Protein AF-A0A938Z251-F1 (afdb_monomer)

Mean predicted aligned error: 13.15 Å

Structure (mmCIF, N/CA/C/O backbone):
data_AF-A0A938Z251-F1
#
_entry.id   AF-A0A938Z251-F1
#
loop_
_atom_site.group_PDB
_atom_site.id
_atom_site.type_symbol
_atom_site.label_atom_id
_atom_site.label_alt_id
_atom_site.label_comp_id
_atom_site.label_asym_id
_atom_site.label_entity_id
_atom_site.label_seq_id
_atom_site.pdbx_PDB_ins_code
_atom_site.Cartn_x
_atom_site.Cartn_y
_atom_site.Cartn_z
_atom_site.occupancy
_atom_site.B_iso_or_equiv
_atom_site.auth_seq_id
_atom_site.auth_comp_id
_atom_site.auth_asym_id
_atom_site.auth_atom_id
_atom_site.pdbx_PDB_model_num
ATOM 1 N N . MET A 1 1 ? -3.543 -21.183 17.361 1.00 57.84 1 MET A N 1
ATOM 2 C CA . MET A 1 1 ? -2.821 -19.920 17.591 1.00 57.84 1 MET A CA 1
ATOM 3 C C . MET A 1 1 ? -3.127 -19.035 16.413 1.00 57.84 1 MET A C 1
ATOM 5 O O . MET A 1 1 ? -2.807 -19.418 15.291 1.00 57.84 1 MET A O 1
ATOM 9 N N . ASP A 1 2 ? -3.807 -17.924 16.654 1.00 72.81 2 ASP A N 1
ATOM 10 C CA . ASP A 1 2 ? -4.206 -17.025 15.581 1.00 72.81 2 ASP A CA 1
ATOM 11 C C . ASP A 1 2 ? -2.988 -16.224 15.116 1.00 72.81 2 ASP A C 1
ATOM 13 O O . ASP A 1 2 ? -2.190 -15.739 15.919 1.00 72.81 2 ASP A O 1
ATOM 17 N N . THR A 1 3 ? -2.779 -16.142 13.802 1.00 72.06 3 THR A N 1
ATOM 18 C CA . THR A 1 3 ? -1.769 -15.239 13.238 1.00 72.06 3 THR A CA 1
ATOM 19 C C . THR A 1 3 ? -2.231 -13.814 13.513 1.00 72.06 3 THR A C 1
ATOM 21 O O . THR A 1 3 ? -3.369 -13.512 13.188 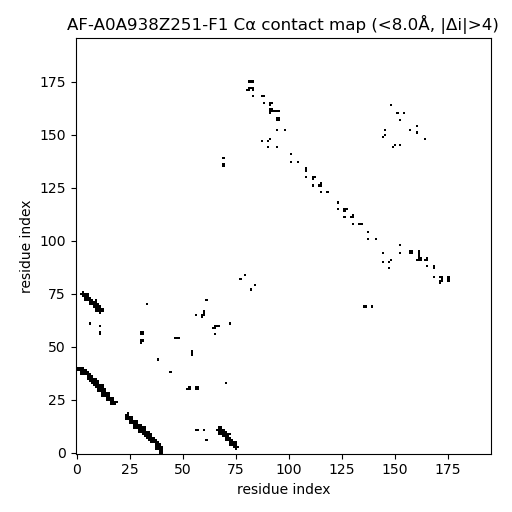1.00 72.06 3 THR A O 1
ATOM 24 N N . ILE A 1 4 ? -1.370 -12.946 14.054 1.00 82.94 4 ILE A N 1
ATOM 25 C CA . ILE A 1 4 ? -1.637 -11.510 14.282 1.00 82.94 4 ILE A CA 1
ATOM 26 C C . ILE A 1 4 ? -0.926 -10.614 13.259 1.00 82.94 4 ILE A C 1
ATOM 28 O O . ILE A 1 4 ? -1.327 -9.477 13.016 1.00 82.94 4 ILE A O 1
ATOM 32 N N . MET A 1 5 ? 0.130 -11.111 12.610 1.00 84.81 5 MET A N 1
ATOM 33 C CA . MET A 1 5 ? 0.811 -10.398 11.531 1.00 84.81 5 MET A CA 1
ATOM 34 C C . MET A 1 5 ? 1.372 -11.383 10.512 1.00 84.81 5 MET A C 1
ATOM 36 O O . MET A 1 5 ? 1.980 -12.380 10.876 1.00 84.81 5 MET A O 1
ATOM 40 N N . ARG A 1 6 ? 1.205 -11.083 9.227 1.00 83.62 6 ARG A N 1
ATOM 41 C CA . ARG A 1 6 ? 1.748 -11.857 8.111 1.00 83.62 6 ARG A CA 1
ATOM 42 C C . ARG A 1 6 ? 2.491 -10.945 7.157 1.00 83.62 6 ARG A C 1
ATOM 44 O O . ARG A 1 6 ? 1.923 -10.008 6.604 1.00 83.62 6 ARG A O 1
ATOM 51 N N . VAL A 1 7 ? 3.754 -11.244 6.918 1.00 89.75 7 VAL A N 1
ATOM 52 C CA . VAL A 1 7 ? 4.620 -10.571 5.954 1.00 89.75 7 VAL A CA 1
ATOM 53 C C . VAL A 1 7 ? 4.900 -11.553 4.826 1.00 89.75 7 VAL A C 1
ATOM 55 O O . VAL A 1 7 ? 5.318 -12.675 5.087 1.00 89.75 7 VAL A O 1
ATOM 58 N N . LYS A 1 8 ? 4.686 -11.146 3.574 1.00 81.44 8 LYS A N 1
ATOM 59 C CA . LYS A 1 8 ? 5.011 -11.954 2.391 1.00 81.44 8 LYS A CA 1
ATOM 60 C C . LYS A 1 8 ? 5.900 -11.183 1.433 1.00 81.44 8 LYS A C 1
ATOM 62 O O . LYS A 1 8 ? 5.510 -10.110 0.968 1.00 81.44 8 LYS A O 1
ATOM 67 N N . ASN A 1 9 ? 7.042 -11.776 1.099 1.00 84.75 9 ASN A N 1
ATOM 68 C CA . ASN A 1 9 ? 8.002 -11.308 0.101 1.00 84.75 9 ASN A CA 1
ATOM 69 C C . ASN A 1 9 ? 8.354 -9.820 0.264 1.00 84.75 9 ASN A C 1
ATOM 71 O O . ASN A 1 9 ? 8.452 -9.083 -0.718 1.00 84.75 9 ASN A O 1
ATOM 75 N N . LEU A 1 10 ? 8.488 -9.355 1.508 1.00 90.56 10 LEU A N 1
ATOM 76 C CA . LEU A 1 10 ? 8.734 -7.953 1.811 1.00 90.56 10 LEU A CA 1
ATOM 77 C C . LEU A 1 10 ? 10.102 -7.536 1.289 1.00 90.56 10 LEU A C 1
ATOM 79 O O . LEU A 1 10 ? 11.136 -8.128 1.609 1.00 90.56 10 LEU A O 1
ATOM 83 N N . GLN A 1 11 ? 10.086 -6.463 0.507 1.00 93.00 11 GLN A N 1
ATOM 84 C CA . GLN A 1 11 ? 11.265 -5.828 -0.049 1.00 93.00 11 GLN A CA 1
ATOM 85 C C . GLN A 1 11 ? 11.336 -4.381 0.425 1.00 93.00 11 GLN A C 1
ATOM 87 O O . GLN A 1 11 ? 10.334 -3.657 0.437 1.00 93.00 11 GLN A O 1
ATOM 92 N N . LYS A 1 12 ? 12.545 -3.935 0.763 1.00 94.62 12 LYS A N 1
ATOM 93 C CA . LYS A 1 12 ? 12.840 -2.527 1.016 1.00 94.62 12 LYS A CA 1
ATOM 94 C C . LYS A 1 12 ? 14.181 -2.145 0.413 1.00 94.62 12 LYS A C 1
ATOM 96 O O . LYS A 1 12 ? 15.235 -2.437 0.978 1.00 94.62 12 LYS A O 1
ATOM 101 N N . TYR A 1 13 ? 14.130 -1.473 -0.733 1.00 93.62 13 TYR A N 1
ATOM 102 C CA . TYR A 1 13 ? 15.307 -0.979 -1.448 1.00 93.62 13 TYR A CA 1
ATOM 103 C C . TYR A 1 13 ? 15.411 0.548 -1.360 1.00 93.62 13 TYR A C 1
ATOM 105 O O . TYR A 1 13 ? 14.406 1.261 -1.431 1.00 93.62 13 TYR A O 1
ATOM 113 N N . PHE 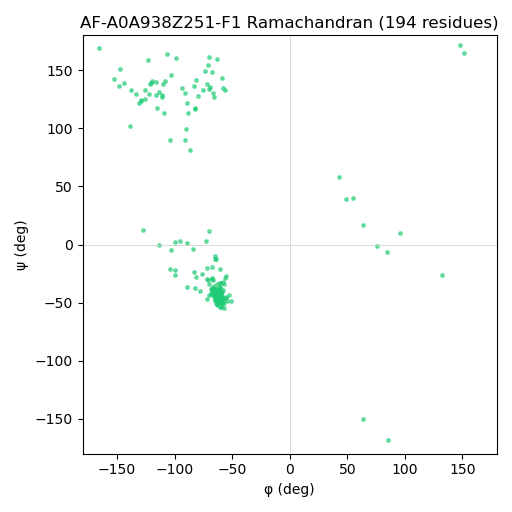A 1 14 ? 16.632 1.056 -1.202 1.00 90.94 14 PHE A N 1
ATOM 114 C CA . PHE A 1 14 ? 16.923 2.488 -1.169 1.00 90.94 14 PHE A CA 1
ATOM 115 C C . PHE A 1 14 ? 17.696 2.891 -2.426 1.00 90.94 14 PHE A C 1
ATOM 117 O O . PHE A 1 14 ? 18.720 2.272 -2.709 1.00 90.94 14 PHE A O 1
ATOM 124 N N . PRO A 1 15 ? 17.242 3.905 -3.183 1.00 87.12 15 PRO A N 1
ATOM 125 C CA . PRO A 1 15 ? 17.980 4.372 -4.347 1.00 87.12 15 PRO A CA 1
ATOM 126 C C . PRO A 1 15 ? 19.275 5.061 -3.907 1.00 87.12 15 PRO A C 1
ATOM 128 O O . PRO A 1 15 ? 19.264 5.898 -3.003 1.00 87.12 15 PRO A O 1
ATOM 131 N N . VAL A 1 16 ? 20.374 4.757 -4.586 1.00 85.81 16 VAL A N 1
ATOM 132 C CA . VAL A 1 16 ? 21.662 5.435 -4.432 1.00 85.81 16 VAL A CA 1
ATOM 133 C C . VAL A 1 16 ? 22.078 6.068 -5.758 1.00 85.81 16 VAL A C 1
ATOM 135 O O . VAL A 1 16 ? 21.845 5.533 -6.844 1.00 85.81 16 VAL A O 1
ATOM 138 N N . LYS A 1 17 ? 22.660 7.267 -5.676 1.00 67.38 17 LYS A N 1
ATOM 139 C CA . LYS A 1 17 ? 23.183 7.981 -6.845 1.00 67.38 17 LYS A CA 1
ATOM 140 C C . LYS A 1 17 ? 24.575 7.435 -7.165 1.00 67.38 17 LYS A C 1
ATOM 142 O O . LYS A 1 17 ? 25.482 7.616 -6.358 1.00 67.38 17 LYS A O 1
ATOM 147 N N . LYS A 1 18 ? 24.765 6.833 -8.342 1.00 58.41 18 LYS A N 1
ATOM 148 C CA . LYS A 1 18 ? 26.102 6.581 -8.900 1.00 58.41 18 LYS A CA 1
ATOM 149 C C . LYS A 1 18 ? 26.507 7.776 -9.766 1.00 58.41 18 LYS A C 1
ATOM 151 O O . LYS A 1 18 ? 25.729 8.216 -10.610 1.00 58.41 18 LYS A O 1
ATOM 156 N N . LYS A 1 19 ? 27.709 8.315 -9.556 1.00 52.75 19 LYS A N 1
ATOM 157 C CA . LYS A 1 19 ? 28.359 9.214 -10.522 1.00 52.75 19 LYS A CA 1
ATOM 158 C C . LYS A 1 19 ? 29.191 8.339 -11.458 1.00 52.75 19 LYS A C 1
ATOM 160 O O . LYS A 1 19 ? 30.288 7.949 -11.080 1.00 52.75 19 LYS A O 1
ATOM 165 N N . ASN A 1 20 ? 28.679 8.029 -12.646 1.00 54.25 20 ASN A N 1
ATOM 166 C CA . ASN A 1 20 ? 29.482 7.411 -13.703 1.00 54.25 20 ASN A CA 1
ATOM 167 C C . ASN A 1 20 ? 29.839 8.466 -14.759 1.00 54.25 20 ASN A C 1
ATOM 169 O O . ASN A 1 20 ? 29.035 9.350 -15.053 1.00 54.25 20 ASN A O 1
ATOM 173 N N . PHE A 1 21 ? 31.035 8.346 -15.342 1.00 53.94 21 PHE A N 1
ATOM 174 C CA . PHE A 1 21 ? 31.612 9.286 -16.318 1.00 53.94 21 PHE A CA 1
ATOM 175 C C . PHE A 1 21 ? 30.836 9.369 -17.656 1.00 53.94 21 PHE A C 1
ATOM 177 O O . PHE A 1 21 ? 31.093 10.268 -18.445 1.00 53.94 21 PHE A O 1
ATOM 184 N N . PHE A 1 22 ? 29.865 8.473 -17.894 1.00 52.28 22 PHE A N 1
ATOM 185 C CA . PHE A 1 22 ? 29.093 8.365 -19.145 1.00 52.28 22 PHE A CA 1
ATOM 186 C C . PHE A 1 22 ? 27.555 8.371 -18.965 1.00 52.28 22 PHE A C 1
ATOM 188 O O . PHE A 1 22 ? 26.828 8.068 -19.905 1.00 52.28 22 PHE A O 1
ATOM 195 N N . GLY A 1 23 ? 27.022 8.725 -17.785 1.00 54.22 23 GLY A N 1
ATOM 196 C CA . GLY A 1 23 ? 25.568 8.864 -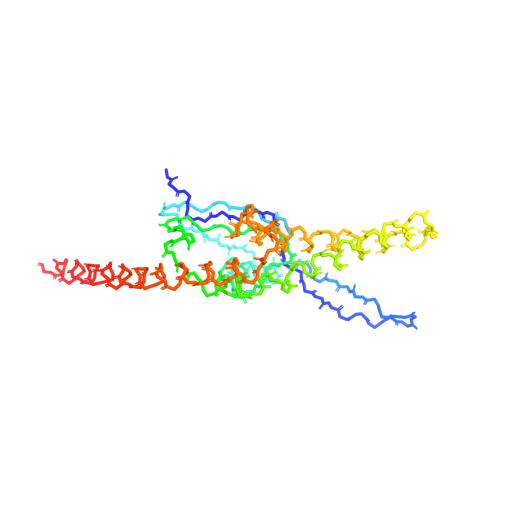17.582 1.00 54.22 23 GLY A CA 1
ATOM 197 C C . GLY A 1 23 ? 25.079 8.596 -16.154 1.00 54.22 23 GLY A C 1
ATOM 198 O O . GLY A 1 23 ? 25.792 8.030 -15.324 1.00 54.22 23 GLY A O 1
ATOM 199 N N . VAL A 1 24 ? 23.839 9.007 -15.853 1.00 48.84 24 VAL A N 1
ATOM 200 C CA . VAL A 1 24 ? 23.205 8.846 -14.528 1.00 48.84 24 VAL A CA 1
ATOM 201 C C . VAL A 1 24 ? 22.426 7.526 -14.462 1.00 48.84 24 VAL A C 1
ATOM 203 O O . VAL A 1 24 ? 21.236 7.481 -14.764 1.00 48.84 24 VAL A O 1
ATOM 206 N N . GLY A 1 25 ? 23.081 6.446 -14.034 1.00 54.91 25 GLY A N 1
ATOM 207 C CA . GLY A 1 25 ? 22.403 5.210 -13.621 1.00 54.91 25 GLY A CA 1
ATOM 208 C C . GLY A 1 25 ? 21.918 5.298 -12.166 1.00 54.91 25 GLY A C 1
ATOM 209 O O . GLY A 1 25 ? 22.649 5.778 -11.295 1.00 54.91 25 GLY A O 1
ATOM 210 N N . LYS A 1 26 ? 20.689 4.848 -11.878 1.00 62.38 26 LYS A N 1
ATOM 211 C CA . LYS A 1 26 ? 20.197 4.662 -10.499 1.00 62.38 26 LYS A CA 1
ATOM 212 C C . LYS A 1 26 ? 20.537 3.245 -10.042 1.00 62.38 26 LYS A C 1
ATOM 214 O O . LYS A 1 26 ? 20.098 2.291 -10.671 1.00 62.38 26 LYS A O 1
ATOM 219 N N . ASP A 1 27 ? 21.289 3.126 -8.956 1.00 76.88 27 ASP A N 1
ATOM 220 C CA . ASP A 1 27 ? 21.605 1.850 -8.303 1.00 76.88 27 ASP A CA 1
ATOM 221 C C . ASP A 1 27 ? 20.790 1.754 -6.993 1.00 76.88 27 ASP A C 1
ATOM 223 O O . ASP A 1 27 ? 20.221 2.755 -6.541 1.00 76.88 27 ASP A O 1
ATOM 227 N N . TYR A 1 28 ? 20.660 0.571 -6.393 1.00 84.06 28 TYR A N 1
ATOM 228 C CA . TYR A 1 28 ? 19.804 0.350 -5.222 1.00 84.06 28 TYR A CA 1
ATOM 229 C C . TYR A 1 28 ? 20.507 -0.454 -4.131 1.00 84.06 28 TYR A C 1
ATOM 231 O O . TYR A 1 28 ? 20.967 -1.572 -4.353 1.00 84.06 28 TYR A O 1
ATOM 239 N N . VAL A 1 29 ? 20.472 0.057 -2.899 1.00 91.00 29 VAL A N 1
ATOM 240 C CA . VAL A 1 29 ? 20.843 -0.712 -1.706 1.00 91.00 29 VAL A CA 1
ATOM 241 C C . VAL A 1 29 ? 19.653 -1.564 -1.283 1.00 91.00 29 VAL A C 1
ATOM 243 O O . VAL A 1 29 ? 18.595 -1.044 -0.912 1.00 91.00 29 VAL A O 1
ATOM 246 N N . LYS A 1 30 ? 19.826 -2.887 -1.332 1.00 92.44 30 LYS A N 1
ATOM 247 C CA . LYS A 1 30 ? 18.787 -3.865 -0.992 1.00 92.44 30 LYS A CA 1
ATOM 248 C C . LYS A 1 30 ? 18.794 -4.166 0.508 1.00 92.44 30 LYS A C 1
ATOM 250 O O . LYS A 1 30 ? 19.366 -5.160 0.932 1.00 92.44 30 LYS A O 1
ATOM 255 N N . ALA A 1 31 ? 18.173 -3.303 1.312 1.00 94.06 31 ALA A N 1
ATOM 256 C CA . ALA A 1 31 ? 18.183 -3.450 2.769 1.00 94.06 31 ALA A CA 1
ATOM 257 C C . ALA A 1 31 ? 17.343 -4.638 3.271 1.00 94.06 31 ALA A C 1
ATOM 259 O O . ALA A 1 31 ? 17.715 -5.271 4.251 1.00 94.06 31 ALA A O 1
ATOM 260 N N . ASN A 1 32 ? 16.232 -4.960 2.603 1.00 95.75 32 ASN A N 1
ATOM 261 C CA . ASN A 1 32 ? 15.465 -6.186 2.840 1.00 95.75 32 ASN A CA 1
ATOM 262 C C . ASN A 1 32 ? 15.037 -6.777 1.500 1.00 95.75 32 ASN A C 1
ATOM 264 O O . ASN A 1 32 ? 14.524 -6.036 0.659 1.00 95.75 32 ASN A O 1
ATOM 268 N N . LYS A 1 33 ? 15.232 -8.084 1.306 1.00 93.62 33 LYS A N 1
ATOM 269 C CA . LYS A 1 33 ? 14.896 -8.800 0.073 1.00 93.62 33 LYS A CA 1
ATOM 270 C C . LYS A 1 33 ? 14.109 -10.064 0.417 1.00 93.62 33 LYS A C 1
ATOM 272 O O . LYS A 1 33 ? 14.620 -10.909 1.138 1.00 93.62 33 LYS A O 1
ATOM 277 N N . ASP A 1 34 ? 12.898 -10.160 -0.125 1.00 91.19 34 ASP A N 1
ATOM 278 C CA . ASP A 1 34 ? 12.053 -11.360 -0.130 1.00 91.19 34 ASP A CA 1
ATOM 279 C C . ASP A 1 34 ? 11.784 -11.970 1.261 1.00 91.19 34 ASP A C 1
ATOM 281 O O . ASP A 1 34 ? 11.750 -13.186 1.424 1.00 91.19 34 ASP A O 1
ATOM 285 N N . LEU A 1 35 ? 11.564 -11.126 2.279 1.00 91.94 35 LEU A N 1
ATOM 286 C CA . LEU A 1 35 ? 11.291 -11.592 3.644 1.00 91.94 35 LEU A CA 1
ATOM 287 C C . LEU A 1 35 ? 9.833 -12.041 3.808 1.00 91.94 35 LEU A C 1
ATOM 289 O O . LEU A 1 35 ? 8.910 -11.270 3.532 1.00 91.94 35 LEU A O 1
ATOM 293 N N . THR A 1 36 ? 9.631 -13.254 4.322 1.00 86.38 36 THR A N 1
ATOM 294 C CA . THR A 1 36 ? 8.311 -13.825 4.626 1.00 86.38 36 THR A CA 1
ATOM 295 C C . THR A 1 36 ? 8.303 -14.359 6.053 1.00 86.38 36 THR A C 1
ATOM 297 O O . THR A 1 36 ? 9.161 -15.163 6.405 1.00 86.38 36 THR A O 1
ATOM 300 N N . ILE A 1 37 ? 7.357 -13.896 6.870 1.00 93.50 37 ILE A N 1
ATOM 301 C CA . ILE A 1 37 ? 7.202 -14.316 8.267 1.00 93.50 37 ILE A CA 1
ATOM 302 C C . ILE A 1 37 ? 5.748 -14.170 8.719 1.00 93.50 37 ILE A C 1
ATOM 304 O O . ILE A 1 37 ? 5.087 -13.195 8.361 1.00 93.50 37 ILE A O 1
ATOM 308 N N . ASP A 1 38 ? 5.285 -15.109 9.536 1.00 87.81 38 ASP A N 1
ATOM 309 C CA . ASP A 1 38 ? 4.029 -15.023 10.277 1.00 87.81 38 ASP A CA 1
ATOM 310 C C . ASP A 1 38 ? 4.361 -14.859 11.769 1.00 87.81 38 ASP A C 1
ATOM 312 O O . ASP A 1 38 ? 5.289 -15.499 12.254 1.00 87.81 38 ASP A O 1
ATOM 316 N N . ILE A 1 39 ? 3.634 -13.982 12.464 1.00 89.25 39 ILE A N 1
ATOM 317 C CA . ILE A 1 39 ? 3.711 -13.781 13.917 1.00 89.25 39 ILE A CA 1
ATOM 318 C C . ILE A 1 39 ? 2.361 -14.175 14.503 1.00 89.25 39 ILE A C 1
ATOM 320 O O . ILE A 1 39 ? 1.325 -13.686 14.035 1.00 89.25 39 ILE A O 1
ATOM 324 N N . TYR A 1 40 ? 2.375 -15.038 15.511 1.00 86.56 40 TYR A N 1
ATOM 325 C CA . TYR A 1 40 ? 1.184 -15.551 16.179 1.00 86.56 40 TYR A CA 1
ATOM 326 C C . TYR A 1 40 ? 0.877 -14.806 17.484 1.00 86.56 40 TYR A C 1
ATOM 328 O O . TYR A 1 40 ? 1.723 -14.124 18.062 1.00 86.56 40 TYR A O 1
ATOM 336 N N . GLU A 1 41 ? -0.366 -14.910 17.943 1.00 81.19 41 GLU A N 1
ATOM 337 C CA . GLU A 1 41 ? -0.790 -14.356 19.226 1.00 81.19 41 GLU A CA 1
ATOM 338 C C . GLU A 1 41 ? 0.066 -14.901 20.382 1.00 81.19 41 GLU A C 1
ATOM 340 O O . GLU A 1 41 ? 0.318 -16.103 20.477 1.00 81.19 41 GLU A O 1
ATOM 345 N N . GLY A 1 42 ? 0.534 -14.000 21.253 1.00 83.50 42 GLY A N 1
ATOM 346 C CA . GLY A 1 42 ? 1.418 -14.333 22.375 1.00 83.50 42 GLY A CA 1
ATOM 347 C C . GLY A 1 42 ? 2.879 -1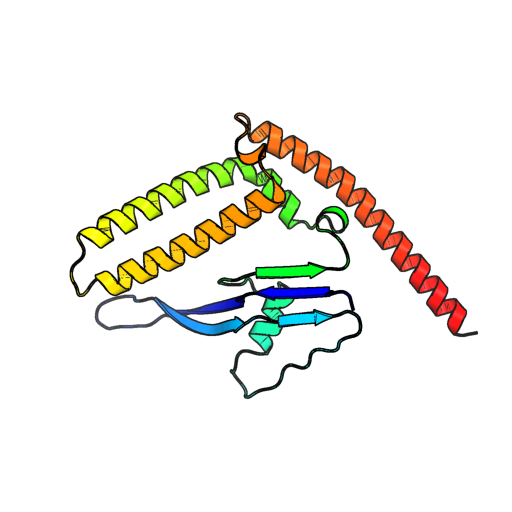4.602 21.990 1.00 83.50 42 GLY A C 1
ATOM 348 O O . GLY A 1 42 ? 3.705 -14.828 22.874 1.00 83.50 42 GLY A O 1
ATOM 349 N N . GLU A 1 43 ? 3.232 -14.551 20.704 1.00 88.81 43 GLU A N 1
ATOM 350 C CA . GLU A 1 43 ? 4.604 -14.752 20.241 1.00 88.81 43 GLU A CA 1
ATOM 351 C C . GLU A 1 43 ? 5.446 -13.475 20.377 1.00 88.81 43 GLU A C 1
ATOM 353 O O . GLU A 1 43 ? 4.998 -12.361 20.100 1.00 88.81 43 GLU A O 1
ATOM 358 N N . THR A 1 44 ? 6.712 -13.641 20.761 1.00 88.06 44 THR A N 1
ATOM 359 C CA . THR A 1 44 ? 7.707 -12.562 20.743 1.00 88.06 44 THR A CA 1
ATOM 360 C C . THR A 1 44 ? 8.725 -12.816 19.636 1.00 88.06 44 THR A C 1
ATOM 362 O O . THR A 1 44 ? 9.532 -13.738 19.727 1.00 88.06 44 THR A O 1
ATOM 365 N N . LEU A 1 45 ? 8.730 -11.964 18.605 1.00 88.75 45 LEU A N 1
ATOM 366 C CA . LEU A 1 45 ? 9.711 -12.026 17.520 1.00 88.75 45 LEU A CA 1
ATOM 367 C C . LEU A 1 45 ? 10.971 -11.210 17.856 1.00 88.75 45 LEU A C 1
ATOM 369 O O . LEU A 1 45 ? 10.938 -9.978 17.885 1.00 88.75 45 LEU A O 1
ATOM 373 N N . GLY A 1 46 ? 12.105 -11.893 18.028 1.00 93.25 46 GLY A N 1
ATOM 374 C CA . GLY A 1 46 ? 13.432 -11.275 18.115 1.00 93.25 46 GLY A CA 1
ATOM 375 C C . GLY A 1 46 ? 14.141 -11.223 16.757 1.00 93.25 46 GLY A C 1
ATOM 376 O O . GLY A 1 46 ? 14.179 -12.216 16.036 1.00 93.25 46 GLY A O 1
ATOM 377 N N . ILE A 1 47 ? 14.745 -10.081 16.406 1.00 91.44 47 ILE A N 1
ATOM 378 C CA . ILE A 1 47 ? 15.528 -9.915 15.167 1.00 91.44 47 ILE A CA 1
ATOM 379 C C . ILE A 1 47 ? 16.996 -9.650 15.523 1.00 91.44 47 ILE A C 1
ATOM 381 O O . ILE A 1 47 ? 17.316 -8.616 16.110 1.00 91.44 47 ILE A O 1
ATOM 385 N N . VAL A 1 48 ? 17.898 -10.544 15.109 1.00 94.50 48 VAL A N 1
ATOM 386 C CA . VAL A 1 48 ? 19.346 -10.471 15.387 1.00 94.50 48 VAL A CA 1
ATOM 387 C C . VAL A 1 48 ? 20.182 -10.468 14.105 1.00 94.50 48 VAL A C 1
ATOM 389 O O . VAL A 1 48 ? 19.707 -10.850 13.040 1.00 94.50 48 VAL A O 1
ATOM 392 N N . GLY A 1 49 ? 21.421 -9.974 14.187 1.00 93.88 49 GLY A N 1
ATOM 393 C CA . GLY A 1 49 ? 22.358 -9.918 13.058 1.00 93.88 49 GLY A CA 1
ATOM 394 C C . GLY A 1 49 ? 23.316 -8.724 13.114 1.00 93.88 49 GLY A C 1
ATOM 395 O O . GLY A 1 49 ? 23.137 -7.810 13.921 1.00 93.88 49 GLY A O 1
ATOM 396 N N . GLU A 1 50 ? 24.303 -8.700 12.221 1.00 95.88 50 GLU A N 1
ATOM 397 C CA . GLU A 1 50 ? 25.377 -7.693 12.165 1.00 95.88 50 GLU A CA 1
ATOM 398 C C . GLU A 1 50 ? 24.888 -6.262 11.882 1.00 95.88 50 GLU A C 1
ATOM 400 O O . GLU A 1 50 ? 23.785 -6.032 11.372 1.00 95.88 50 GLU A O 1
ATOM 405 N N . SER A 1 51 ? 25.699 -5.256 12.222 1.00 94.25 51 SER A N 1
ATOM 406 C CA . SER A 1 51 ? 25.384 -3.864 11.880 1.00 94.25 51 SER A CA 1
ATOM 407 C C . SER A 1 51 ? 25.220 -3.707 10.362 1.00 94.25 51 SER A C 1
ATOM 409 O O . SER A 1 51 ? 26.004 -4.237 9.587 1.00 94.25 51 SER A O 1
ATOM 411 N N . GLY A 1 52 ? 24.171 -3.007 9.925 1.00 89.81 52 GLY A N 1
ATOM 412 C CA . GLY A 1 52 ? 23.902 -2.795 8.497 1.00 89.81 52 GLY A CA 1
ATOM 413 C C . GLY A 1 52 ? 23.132 -3.910 7.774 1.00 89.81 52 GLY A C 1
ATOM 414 O O . GLY A 1 52 ? 22.680 -3.671 6.659 1.00 89.81 52 GLY A O 1
ATOM 415 N N . CYS A 1 53 ? 22.849 -5.065 8.394 1.00 91.19 53 CYS A N 1
ATOM 416 C CA . CYS A 1 53 ? 22.136 -6.167 7.718 1.00 91.19 53 CYS A CA 1
ATOM 417 C C . CYS A 1 53 ? 20.624 -5.937 7.470 1.00 91.19 53 CYS A C 1
ATOM 419 O O . CYS A 1 53 ? 19.932 -6.825 6.983 1.00 91.19 53 CYS A O 1
ATOM 421 N N . GLY A 1 54 ? 20.084 -4.761 7.818 1.00 93.62 54 GLY A N 1
ATOM 422 C CA . GLY A 1 54 ? 18.699 -4.388 7.495 1.00 93.62 54 GLY A CA 1
ATOM 423 C C . GLY A 1 54 ? 17.645 -4.636 8.582 1.00 93.62 54 GLY A C 1
ATOM 424 O O . GLY A 1 54 ? 16.463 -4.445 8.308 1.00 93.62 54 GLY A O 1
ATOM 425 N N . LYS A 1 55 ? 18.027 -4.984 9.821 1.00 96.56 55 LYS A N 1
ATOM 426 C CA . LYS A 1 55 ? 17.094 -5.220 10.956 1.00 96.56 55 LYS A CA 1
ATOM 427 C C . LYS A 1 55 ? 16.197 -4.024 11.260 1.00 96.56 55 LYS A C 1
ATOM 429 O O . LYS A 1 55 ? 14.97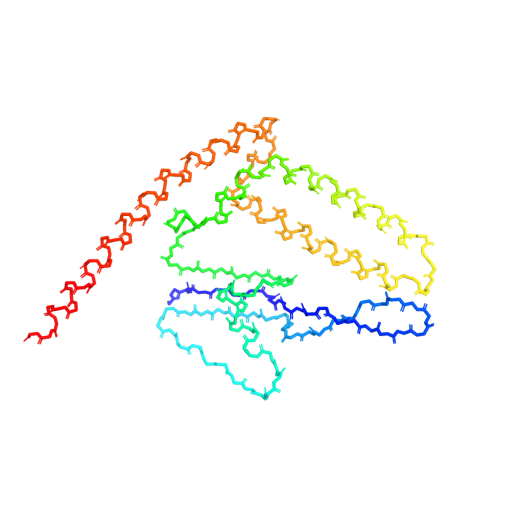7 -4.134 11.266 1.00 96.56 55 LYS A O 1
ATOM 434 N N . SER A 1 56 ? 16.801 -2.853 11.482 1.00 93.94 56 SER A N 1
ATOM 435 C CA . SER A 1 56 ? 16.044 -1.634 11.785 1.00 93.94 56 SER A CA 1
ATOM 436 C C . SER A 1 56 ? 15.208 -1.187 10.588 1.00 93.94 56 SER A C 1
ATOM 438 O O . SER A 1 56 ? 14.140 -0.617 10.774 1.00 93.94 56 SER A O 1
ATOM 440 N N . THR A 1 57 ? 15.667 -1.458 9.363 1.00 94.06 57 THR A N 1
ATOM 441 C CA . THR A 1 57 ? 14.875 -1.228 8.149 1.00 94.06 57 THR A CA 1
ATOM 442 C C . THR A 1 57 ? 13.651 -2.136 8.129 1.00 94.06 57 THR A C 1
ATOM 444 O O . THR A 1 57 ? 12.545 -1.640 7.938 1.00 94.06 57 THR A O 1
ATOM 447 N N . PHE A 1 58 ? 13.819 -3.431 8.405 1.00 94.62 58 PHE A N 1
ATOM 448 C CA . PHE A 1 58 ? 12.723 -4.393 8.462 1.00 94.62 58 PHE A CA 1
ATOM 449 C C . PHE A 1 58 ? 11.692 -3.994 9.517 1.00 94.62 58 PHE A C 1
ATOM 451 O O . PHE A 1 58 ? 10.529 -3.798 9.175 1.00 94.62 58 PHE A O 1
ATOM 458 N N . GLY A 1 59 ? 12.135 -3.762 10.759 1.00 91.00 59 GLY A N 1
ATOM 459 C CA . GLY A 1 59 ? 11.275 -3.346 11.869 1.00 91.00 59 GLY A CA 1
ATOM 460 C C . GLY A 1 59 ? 10.477 -2.078 11.555 1.00 91.00 59 GLY A C 1
ATOM 461 O O . GLY A 1 59 ? 9.265 -2.045 11.741 1.00 91.00 59 GLY A O 1
ATOM 462 N N . ARG A 1 60 ? 11.125 -1.054 10.981 1.00 88.19 60 ARG A N 1
ATOM 463 C CA . ARG A 1 60 ? 10.448 0.180 10.539 1.00 88.19 60 ARG A CA 1
ATOM 464 C C . ARG A 1 60 ? 9.501 -0.046 9.359 1.00 88.19 60 ARG A C 1
ATOM 466 O O . ARG A 1 60 ? 8.530 0.691 9.216 1.00 88.19 60 ARG A O 1
ATOM 473 N N . THR A 1 61 ? 9.784 -1.022 8.502 1.00 86.25 61 THR A N 1
ATOM 474 C CA . THR A 1 61 ? 8.978 -1.313 7.314 1.00 86.25 61 THR A CA 1
ATOM 475 C C . THR A 1 61 ? 7.708 -2.079 7.665 1.00 86.25 61 THR A C 1
ATOM 477 O O . THR A 1 61 ? 6.653 -1.761 7.120 1.00 86.25 61 THR A O 1
ATOM 480 N N . ILE A 1 62 ? 7.779 -3.044 8.591 1.00 86.88 62 ILE A N 1
ATOM 481 C CA . ILE A 1 62 ? 6.588 -3.773 9.037 1.00 86.88 62 ILE A CA 1
ATOM 482 C C . ILE A 1 62 ? 5.616 -2.798 9.707 1.00 86.88 62 ILE A C 1
ATOM 484 O O . ILE A 1 62 ? 4.528 -2.626 9.174 1.00 86.88 62 ILE A O 1
ATOM 488 N N . ILE A 1 63 ? 6.050 -1.995 10.693 1.00 82.00 63 ILE A N 1
ATOM 489 C CA . ILE A 1 63 ? 5.213 -0.988 11.389 1.00 82.00 63 ILE A CA 1
ATOM 490 C C . ILE A 1 63 ? 4.814 0.234 10.532 1.00 82.00 63 ILE A C 1
ATOM 492 O O . ILE A 1 63 ? 4.331 1.233 11.059 1.00 82.00 63 ILE A O 1
ATOM 496 N N . GLN A 1 64 ? 5.039 0.189 9.216 1.00 78.44 64 GLN A N 1
ATOM 497 C CA . GLN A 1 64 ? 4.666 1.226 8.247 1.00 78.44 64 GLN A CA 1
ATOM 498 C C . GLN A 1 64 ? 5.348 2.596 8.435 1.00 78.44 64 GLN A C 1
ATOM 500 O O . GLN A 1 64 ? 4.927 3.579 7.824 1.00 78.44 64 GLN A O 1
ATOM 505 N N . LEU A 1 65 ? 6.446 2.681 9.197 1.00 72.56 65 LEU A N 1
ATOM 506 C CA . LEU A 1 65 ? 7.283 3.889 9.259 1.00 72.56 65 LEU A CA 1
ATOM 507 C C . LEU A 1 65 ? 8.082 4.085 7.960 1.00 72.56 65 LEU A C 1
ATOM 509 O O . LEU A 1 65 ? 8.385 5.208 7.559 1.00 72.56 65 LEU A O 1
ATOM 513 N N . GLN A 1 66 ? 8.414 2.989 7.278 1.00 81.31 66 GLN A N 1
ATOM 514 C CA . GLN A 1 66 ? 9.003 3.001 5.944 1.00 81.31 66 GLN A CA 1
ATOM 515 C C . GLN A 1 66 ? 8.133 2.207 4.972 1.00 81.31 66 GLN A C 1
ATOM 517 O O . GLN A 1 66 ? 7.791 1.057 5.220 1.00 81.31 66 GLN A O 1
ATOM 522 N N . ARG A 1 67 ? 7.808 2.802 3.819 1.00 80.44 67 ARG A N 1
ATOM 523 C CA . ARG A 1 67 ? 7.037 2.106 2.782 1.00 80.44 67 ARG A CA 1
ATOM 524 C C . ARG A 1 67 ? 7.874 1.003 2.129 1.00 80.44 67 ARG A C 1
ATOM 526 O O . ARG A 1 67 ? 9.015 1.264 1.736 1.00 80.44 67 ARG A O 1
ATOM 533 N N . GLN A 1 68 ? 7.283 -0.177 1.974 1.00 86.44 68 GLN A N 1
ATOM 534 C CA . GLN A 1 68 ? 7.832 -1.316 1.231 1.00 86.44 68 GLN A CA 1
ATOM 535 C C . GLN A 1 68 ? 8.089 -0.933 -0.234 1.00 86.44 68 GLN A C 1
ATOM 537 O O . GLN A 1 68 ? 7.323 -0.168 -0.819 1.00 86.44 68 GLN A O 1
ATOM 542 N N . THR A 1 69 ? 9.164 -1.450 -0.830 1.00 87.25 69 THR A N 1
ATOM 543 C CA . THR A 1 69 ? 9.371 -1.377 -2.288 1.00 87.25 69 THR A CA 1
ATOM 544 C C . THR A 1 69 ? 8.638 -2.488 -3.030 1.00 87.25 69 THR A C 1
ATOM 546 O O . THR A 1 69 ? 8.316 -2.317 -4.199 1.00 87.25 69 THR A O 1
ATOM 549 N N . GLY A 1 70 ? 8.350 -3.598 -2.352 1.00 78.56 70 GLY A N 1
ATOM 550 C CA . GLY A 1 70 ? 7.589 -4.731 -2.871 1.00 78.56 70 GLY A CA 1
ATOM 551 C C . GLY A 1 70 ? 7.154 -5.660 -1.736 1.00 78.56 70 GLY A C 1
ATOM 552 O O . GLY A 1 70 ? 7.616 -5.507 -0.603 1.00 78.56 70 GLY A O 1
ATOM 553 N N . GLY A 1 71 ? 6.272 -6.609 -2.045 1.00 78.31 71 GLY A N 1
ATOM 554 C CA . GLY A 1 71 ? 5.678 -7.511 -1.058 1.00 78.31 71 GLY A CA 1
ATOM 555 C C . GLY A 1 71 ? 4.453 -6.930 -0.356 1.00 78.31 71 GLY A C 1
ATOM 556 O O . GLY A 1 71 ? 3.876 -5.933 -0.792 1.00 78.31 71 GLY A O 1
ATOM 557 N N . SER A 1 72 ? 4.026 -7.596 0.718 1.00 70.25 72 SER A N 1
ATOM 558 C CA . SER A 1 72 ? 2.858 -7.183 1.501 1.00 70.25 72 SER A CA 1
ATOM 559 C C . SER A 1 72 ? 2.996 -7.506 2.987 1.00 70.25 72 SER A C 1
ATOM 561 O O . SER A 1 72 ? 3.620 -8.503 3.354 1.00 70.25 72 SER A O 1
ATOM 563 N N . THR A 1 73 ? 2.343 -6.704 3.830 1.00 77.31 73 THR A N 1
ATOM 564 C CA . THR A 1 73 ? 2.150 -6.974 5.262 1.00 77.31 73 THR A CA 1
ATOM 565 C C . THR A 1 73 ? 0.665 -6.896 5.595 1.00 77.31 73 THR A C 1
ATOM 567 O O . THR A 1 73 ? -0.012 -5.955 5.186 1.00 77.31 73 THR A O 1
ATOM 570 N N . LEU A 1 74 ? 0.173 -7.888 6.327 1.00 69.25 74 LEU A N 1
ATOM 571 C CA . LEU A 1 74 ? -1.196 -8.018 6.804 1.00 69.25 74 LEU A CA 1
ATOM 572 C C . LEU A 1 74 ? -1.180 -8.106 8.330 1.00 69.25 74 LEU A C 1
ATOM 574 O O . LEU A 1 74 ? -0.335 -8.795 8.892 1.00 69.25 74 LEU A O 1
ATOM 578 N N . TYR A 1 75 ? -2.114 -7.420 8.976 1.00 73.12 75 TYR A N 1
ATOM 579 C CA . TYR A 1 75 ? -2.326 -7.445 10.419 1.00 73.12 75 TYR A CA 1
ATOM 580 C C . TYR A 1 75 ? -3.674 -8.102 10.688 1.00 73.12 75 TYR A C 1
ATOM 582 O O . TYR A 1 75 ? -4.659 -7.756 10.041 1.00 73.12 75 TYR A O 1
ATOM 590 N N . TYR A 1 76 ? -3.698 -9.056 11.603 1.00 64.19 76 TYR A N 1
ATOM 591 C CA . TYR A 1 76 ? -4.864 -9.834 11.994 1.00 64.19 76 TYR A CA 1
ATOM 592 C C . TYR A 1 76 ? -5.178 -9.535 13.465 1.00 64.19 76 TYR A C 1
ATOM 594 O O . TYR A 1 76 ? -4.268 -9.381 14.277 1.00 64.19 76 TYR A O 1
ATOM 602 N N . GLY A 1 77 ? -6.463 -9.421 13.793 1.00 58.00 77 GLY A N 1
ATOM 603 C CA . GLY A 1 77 ? -6.954 -9.086 15.138 1.00 58.00 77 GLY A CA 1
ATOM 604 C C . GLY A 1 77 ? -8.012 -7.981 15.129 1.00 58.00 77 GLY A C 1
ATOM 605 O O . GLY A 1 77 ? -8.905 -7.985 15.962 1.00 58.00 77 GLY A O 1
ATOM 606 N N . GLU A 1 78 ? -7.984 -7.108 14.120 1.00 53.50 78 GLU A N 1
ATOM 607 C CA . GLU A 1 78 ? -9.085 -6.214 13.748 1.00 53.50 78 GLU A CA 1
ATOM 608 C C . GLU A 1 78 ? -9.103 -6.079 12.222 1.00 53.50 78 GLU A C 1
ATOM 610 O O . GLU A 1 78 ? -8.050 -6.000 11.582 1.00 53.50 78 GLU A O 1
ATOM 615 N N . THR A 1 79 ? -10.287 -6.093 11.611 1.00 59.94 79 THR A N 1
ATOM 616 C CA . THR A 1 79 ? -10.407 -5.945 10.154 1.00 59.94 79 THR A CA 1
ATOM 617 C C . THR A 1 79 ? -10.046 -4.514 9.719 1.00 59.94 79 THR A C 1
ATOM 619 O O . THR A 1 79 ? -10.067 -3.578 10.524 1.00 59.94 79 THR A O 1
ATOM 622 N N . ILE A 1 80 ? -9.733 -4.283 8.434 1.00 62.00 80 ILE A N 1
ATOM 623 C CA . ILE A 1 80 ? -9.612 -2.901 7.912 1.00 62.00 80 ILE A CA 1
ATOM 624 C C . ILE A 1 80 ? -10.936 -2.151 8.139 1.00 62.00 80 ILE A C 1
ATOM 626 O O . ILE A 1 80 ? -10.940 -0.941 8.386 1.00 62.00 80 ILE A O 1
ATOM 630 N N . GLU A 1 81 ? -12.040 -2.895 8.089 1.00 64.88 81 GLU A N 1
ATOM 631 C CA . GLU A 1 81 ? -13.401 -2.480 8.383 1.00 64.88 81 GLU A CA 1
ATOM 632 C C . GLU A 1 81 ? -13.572 -2.001 9.835 1.00 64.88 81 GLU A C 1
ATOM 634 O O . GLU A 1 81 ? -14.257 -1.005 10.064 1.00 64.88 81 GLU A O 1
ATOM 639 N N . ASP A 1 82 ? -12.896 -2.636 10.793 1.00 67.50 82 ASP A N 1
ATOM 640 C CA . ASP A 1 82 ? -12.900 -2.243 12.205 1.00 67.50 82 ASP A CA 1
ATOM 641 C C . ASP A 1 82 ? -11.919 -1.102 12.498 1.00 67.50 82 ASP A C 1
ATOM 643 O O . ASP A 1 82 ? -12.237 -0.201 13.271 1.00 67.50 82 ASP A O 1
ATOM 647 N N . PHE A 1 83 ? -10.748 -1.074 11.854 1.00 69.56 83 PHE A N 1
ATOM 648 C CA . PHE A 1 83 ? -9.721 -0.068 12.148 1.00 69.56 83 PHE A CA 1
ATOM 649 C C . PHE A 1 83 ? -9.964 1.281 11.444 1.00 69.56 83 PHE A C 1
ATOM 651 O O . PHE A 1 83 ? -9.535 2.334 11.932 1.00 69.56 83 PHE A O 1
ATOM 658 N N . MET A 1 84 ? -10.637 1.269 10.286 1.00 78.12 84 MET A N 1
ATOM 659 C CA . MET A 1 84 ? -10.912 2.440 9.438 1.00 78.12 84 MET A CA 1
ATOM 660 C C . MET A 1 84 ? -9.707 3.395 9.289 1.00 78.12 84 MET A C 1
ATOM 662 O O . MET A 1 84 ? -9.788 4.589 9.605 1.00 78.12 84 MET A O 1
ATOM 666 N N . PRO A 1 85 ? -8.550 2.925 8.791 1.00 78.06 85 PRO A N 1
ATOM 667 C CA . PRO A 1 85 ? -7.349 3.748 8.712 1.00 78.06 85 PRO A CA 1
ATOM 668 C C . PRO A 1 85 ? -7.481 4.895 7.705 1.00 78.06 85 PRO A C 1
ATOM 670 O O . PRO A 1 85 ? -8.101 4.765 6.651 1.00 78.06 85 PRO A O 1
ATOM 673 N N . ARG A 1 86 ? -6.812 6.025 7.977 1.00 80.44 86 ARG A N 1
ATOM 674 C CA . ARG A 1 86 ? -6.898 7.244 7.143 1.00 80.44 86 ARG A CA 1
ATOM 675 C C . ARG A 1 86 ? -6.542 7.021 5.669 1.00 80.44 86 ARG A C 1
ATOM 677 O O . ARG A 1 86 ? -7.029 7.757 4.813 1.00 80.44 86 ARG A O 1
ATOM 684 N N . TYR A 1 87 ? -5.682 6.049 5.355 1.00 78.88 87 TYR A N 1
ATOM 685 C CA . TYR A 1 87 ? -5.316 5.767 3.965 1.00 78.88 87 TYR A CA 1
ATOM 686 C C . TYR A 1 87 ? -6.492 5.200 3.157 1.00 78.88 87 TYR A C 1
ATOM 688 O O . TYR A 1 87 ? -6.567 5.472 1.965 1.00 78.88 87 TYR A O 1
ATOM 696 N N . VAL A 1 88 ? -7.436 4.495 3.790 1.00 84.19 88 VAL A N 1
ATOM 697 C CA . VAL A 1 88 ? -8.643 3.970 3.130 1.00 84.19 88 VAL A CA 1
ATOM 698 C C . VAL A 1 88 ? -9.501 5.125 2.626 1.00 84.19 88 VAL A C 1
ATOM 700 O O . VAL A 1 88 ? -9.844 5.162 1.447 1.00 84.19 88 VAL A O 1
ATOM 703 N N . LYS A 1 89 ? -9.725 6.144 3.471 1.00 90.44 89 LYS A N 1
ATOM 704 C CA . LYS A 1 89 ? -10.399 7.387 3.063 1.00 90.44 89 LYS A CA 1
ATOM 705 C C . LYS A 1 89 ? -9.710 8.043 1.870 1.00 90.44 89 LYS A C 1
ATOM 707 O O . LYS A 1 89 ? -10.378 8.432 0.919 1.00 90.44 89 LYS A O 1
ATOM 712 N N . LYS A 1 90 ? -8.376 8.141 1.905 1.00 88.50 90 LYS A N 1
ATOM 713 C CA . LYS A 1 90 ? -7.601 8.731 0.802 1.00 88.50 90 LYS A CA 1
ATOM 714 C C . LYS A 1 90 ? -7.788 7.954 -0.499 1.00 88.50 90 LYS A C 1
ATOM 716 O O . LYS A 1 90 ? -7.987 8.577 -1.534 1.00 88.50 90 LYS A O 1
ATOM 721 N N . VAL A 1 91 ? -7.752 6.620 -0.450 1.00 88.56 91 VAL A N 1
ATOM 722 C CA . VAL A 1 91 ? -7.973 5.782 -1.638 1.00 88.56 91 VAL A CA 1
ATOM 723 C C . VAL A 1 91 ? -9.378 5.992 -2.200 1.00 88.56 91 VAL A C 1
ATOM 725 O O . VAL A 1 91 ? -9.499 6.175 -3.406 1.00 88.56 91 VAL A O 1
ATOM 728 N N . TYR A 1 92 ? -10.413 6.041 -1.354 1.00 95.12 92 TYR A N 1
ATOM 729 C CA . TYR A 1 92 ? -11.783 6.314 -1.804 1.00 95.12 92 TYR A CA 1
ATOM 730 C C . TYR A 1 92 ? -11.905 7.684 -2.470 1.00 95.12 92 TYR A C 1
ATOM 732 O O . TYR A 1 92 ? -12.368 7.765 -3.602 1.00 95.12 92 TYR A O 1
ATOM 740 N N . GLN A 1 93 ? -11.401 8.739 -1.825 1.00 95.50 93 GLN A N 1
ATOM 741 C CA . GLN A 1 93 ? -11.443 10.106 -2.354 1.00 95.50 93 GLN A CA 1
ATOM 742 C C . GLN A 1 93 ? -10.699 10.253 -3.687 1.00 95.50 93 GLN A C 1
ATOM 744 O O . GLN A 1 93 ? -11.138 10.990 -4.565 1.00 95.50 93 GLN A O 1
ATOM 749 N N . GLN A 1 94 ? -9.580 9.544 -3.843 1.00 95.25 94 GLN A N 1
ATOM 750 C CA . GLN A 1 94 ? -8.730 9.604 -5.033 1.00 95.25 94 GLN A CA 1
ATOM 751 C C . GLN A 1 94 ? -9.124 8.597 -6.117 1.00 95.25 94 GLN A C 1
ATOM 753 O O . GLN A 1 94 ? -8.457 8.554 -7.148 1.00 95.25 94 GLN A O 1
ATOM 758 N N . LEU A 1 95 ? -10.176 7.796 -5.921 1.00 96.06 95 LEU A N 1
ATOM 759 C CA . LEU A 1 95 ? -10.540 6.711 -6.835 1.00 96.06 95 LEU A CA 1
ATOM 760 C C . LEU A 1 95 ? -10.630 7.154 -8.312 1.00 96.06 95 LEU A C 1
ATOM 762 O O . LEU A 1 95 ? -9.965 6.524 -9.134 1.00 96.06 95 LEU A O 1
ATOM 766 N N . PRO A 1 96 ? -11.319 8.257 -8.676 1.00 95.75 96 PRO A N 1
ATOM 767 C CA . PRO A 1 96 ? -11.388 8.699 -10.072 1.00 95.75 96 PRO A CA 1
ATOM 768 C C . PRO A 1 96 ? -10.007 9.022 -10.660 1.00 95.75 96 PRO A C 1
ATOM 770 O O . PRO A 1 96 ? -9.693 8.654 -11.790 1.00 95.75 96 PRO A O 1
ATOM 773 N N . GLN A 1 97 ? -9.148 9.673 -9.871 1.00 95.69 97 GLN A N 1
ATOM 774 C CA . GLN A 1 97 ? -7.788 10.009 -10.285 1.00 95.69 97 GLN A CA 1
ATOM 775 C C . GLN A 1 97 ? -6.918 8.756 -10.438 1.00 95.69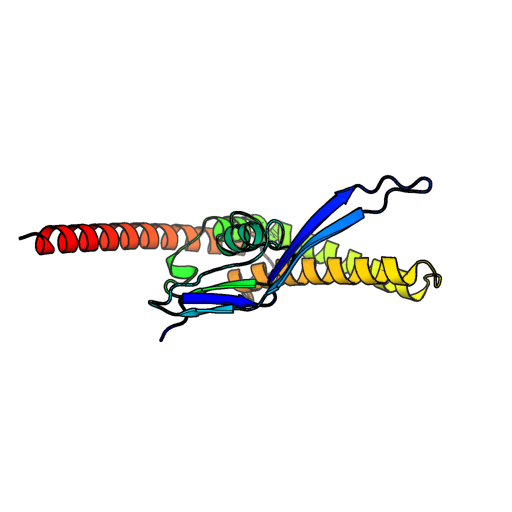 97 GLN A C 1
ATOM 777 O O . GLN A 1 97 ? -6.158 8.655 -11.398 1.00 95.69 97 GLN A O 1
ATOM 782 N N . LYS A 1 98 ? -7.045 7.793 -9.520 1.00 93.38 98 LYS A N 1
ATOM 783 C CA . LYS A 1 98 ? -6.311 6.524 -9.566 1.00 93.38 98 LYS A CA 1
ATOM 784 C C . LYS A 1 98 ? -6.672 5.695 -10.792 1.00 93.38 98 LYS A C 1
ATOM 786 O O . LYS A 1 98 ? -5.777 5.154 -11.425 1.00 93.38 98 LYS A O 1
ATOM 791 N N . MET A 1 99 ? -7.943 5.667 -11.189 1.00 94.56 99 MET A N 1
ATOM 792 C CA . MET A 1 99 ? -8.356 4.957 -12.406 1.00 94.56 99 MET A CA 1
ATOM 793 C C . MET A 1 99 ? -7.750 5.550 -13.675 1.00 94.56 99 MET A C 1
ATOM 795 O O . MET A 1 99 ? -7.294 4.813 -14.552 1.00 94.56 99 MET A O 1
ATOM 799 N N . LYS A 1 100 ? -7.644 6.880 -13.737 1.00 93.50 100 LYS A N 1
ATOM 800 C CA . LYS A 1 100 ? -6.887 7.536 -14.804 1.00 93.50 100 LYS A CA 1
ATOM 801 C C . LYS A 1 100 ? -5.409 7.118 -14.776 1.00 93.50 100 LYS A C 1
ATOM 803 O O . LYS A 1 100 ? -4.884 6.680 -15.791 1.00 93.50 100 LYS A O 1
ATOM 808 N N . GLN A 1 101 ? -4.771 7.156 -13.603 1.00 94.00 101 GLN A N 1
ATOM 809 C CA . GLN A 1 101 ? -3.368 6.747 -13.430 1.00 94.00 101 GLN A CA 1
ATOM 810 C C . GLN A 1 101 ? -3.115 5.278 -13.798 1.00 94.00 101 GLN A C 1
ATOM 812 O O . GLN A 1 101 ? -2.037 4.951 -14.290 1.00 94.00 101 GLN A O 1
ATOM 817 N N . PHE A 1 102 ? -4.085 4.388 -13.581 1.00 94.50 102 PHE A N 1
ATOM 818 C CA . PHE A 1 102 ? -3.988 2.989 -13.998 1.00 94.50 102 PHE A CA 1
ATOM 819 C C . PHE A 1 102 ? -3.988 2.854 -15.512 1.00 94.50 102 PHE A C 1
ATOM 821 O O . PHE A 1 102 ? -3.151 2.133 -16.044 1.00 94.50 102 PHE A O 1
ATOM 828 N N . THR A 1 103 ? -4.852 3.601 -16.195 1.00 93.88 103 THR A N 1
ATOM 829 C CA . THR A 1 103 ? -4.863 3.651 -17.663 1.00 93.88 103 THR A CA 1
ATOM 830 C C . THR A 1 103 ? -3.509 4.132 -18.191 1.00 93.88 103 THR A C 1
ATOM 832 O O . THR A 1 103 ? -2.900 3.475 -19.031 1.00 93.88 103 THR A O 1
ATOM 835 N N . ASP A 1 104 ? -2.982 5.218 -17.620 1.00 95.38 104 ASP A N 1
ATOM 836 C CA . ASP A 1 104 ? -1.669 5.757 -17.989 1.00 95.38 104 ASP A CA 1
ATOM 837 C C . ASP A 1 104 ? -0.537 4.741 -17.734 1.00 95.38 104 ASP A C 1
ATOM 839 O O . ASP A 1 104 ? 0.362 4.579 -18.558 1.00 95.38 104 ASP A O 1
ATOM 843 N N . SER A 1 105 ? -0.598 4.014 -16.614 1.00 94.75 105 SER A N 1
ATOM 844 C CA . SER A 1 105 ? 0.398 2.999 -16.247 1.00 94.75 105 SER A CA 1
ATOM 845 C C . SER A 1 105 ? 0.366 1.785 -17.175 1.00 94.75 105 SER A C 1
ATOM 847 O O . SER A 1 105 ? 1.423 1.259 -17.515 1.00 94.75 105 SER A O 1
ATOM 849 N N . VAL A 1 106 ? -0.821 1.347 -17.605 1.00 96.06 106 VAL A N 1
ATOM 850 C CA . VAL A 1 106 ? -0.975 0.259 -18.585 1.00 96.06 106 VAL A CA 1
ATOM 851 C C . VAL A 1 106 ? -0.387 0.672 -19.931 1.00 96.06 106 VAL A C 1
ATOM 853 O O . VAL A 1 106 ? 0.388 -0.086 -20.510 1.00 96.06 106 VAL A O 1
ATOM 856 N N . ASN A 1 107 ? -0.670 1.893 -20.386 1.00 96.25 107 ASN A N 1
ATOM 857 C CA . ASN A 1 107 ? -0.089 2.422 -21.620 1.00 96.25 107 ASN A CA 1
ATOM 858 C C . ASN A 1 107 ? 1.446 2.508 -21.526 1.00 96.25 107 ASN A C 1
ATOM 860 O O . ASN A 1 107 ? 2.155 2.136 -22.463 1.00 96.25 107 ASN A O 1
ATOM 864 N N . GLU A 1 108 ? 1.983 2.945 -20.378 1.00 95.50 108 GLU A N 1
ATOM 865 C CA . GLU A 1 108 ? 3.432 2.958 -20.151 1.00 95.50 108 GLU A CA 1
ATOM 866 C C . GLU A 1 108 ? 4.016 1.538 -20.216 1.00 95.50 108 GLU A C 1
ATOM 868 O O . GLU A 1 108 ? 5.018 1.329 -20.899 1.00 95.50 108 GLU A O 1
ATOM 873 N N . LEU A 1 109 ? 3.391 0.553 -19.565 1.00 95.88 109 LEU A N 1
ATOM 874 C CA . LEU A 1 109 ? 3.834 -0.845 -19.614 1.00 95.88 109 LEU A CA 1
ATOM 875 C C . LEU A 1 109 ? 3.879 -1.378 -21.051 1.00 95.88 109 LEU A C 1
ATOM 877 O O . LEU A 1 109 ? 4.917 -1.893 -21.460 1.00 95.88 109 LEU A O 1
ATOM 881 N N . GLN A 1 110 ? 2.820 -1.167 -21.834 1.00 95.88 110 GLN A N 1
ATOM 882 C CA . GLN A 1 110 ? 2.751 -1.594 -23.236 1.00 95.88 110 GLN A CA 1
ATOM 883 C C . GLN A 1 110 ? 3.855 -0.963 -24.097 1.00 95.88 110 GLN A C 1
ATOM 885 O O . GLN A 1 110 ? 4.459 -1.631 -24.940 1.00 95.88 110 GLN A O 1
ATOM 890 N N . SER A 1 111 ? 4.165 0.318 -23.875 1.00 95.00 111 SER A N 1
ATOM 891 C CA . SER A 1 111 ? 5.259 0.990 -24.590 1.00 95.00 111 SER A CA 1
ATOM 892 C C . SER A 1 111 ? 6.641 0.436 -24.226 1.00 95.00 111 SER A C 1
ATOM 894 O O . SER A 1 111 ? 7.498 0.305 -25.100 1.00 95.00 111 SER A O 1
ATOM 896 N N . ILE A 1 112 ? 6.861 0.070 -22.958 1.00 93.19 112 ILE A N 1
ATOM 897 C CA . ILE A 1 112 ? 8.109 -0.565 -22.516 1.00 93.19 112 ILE A CA 1
ATOM 898 C C . ILE A 1 112 ? 8.225 -1.971 -23.118 1.00 93.19 112 ILE A C 1
ATOM 900 O O . ILE A 1 112 ? 9.297 -2.328 -23.597 1.00 93.19 112 ILE A O 1
ATOM 904 N N . GLU A 1 113 ? 7.138 -2.746 -23.134 1.00 92.81 113 GLU A N 1
ATOM 905 C CA . GLU A 1 113 ? 7.096 -4.080 -23.752 1.00 92.81 113 GLU A CA 1
ATOM 906 C C . GLU A 1 113 ? 7.396 -4.021 -25.252 1.00 92.81 113 GLU A C 1
ATOM 908 O O . GLU A 1 113 ? 8.219 -4.785 -25.753 1.00 92.81 113 GLU A O 1
ATOM 913 N N . SER A 1 114 ? 6.793 -3.061 -25.955 1.00 92.31 114 SER A N 1
ATOM 914 C CA . SER A 1 114 ? 7.039 -2.849 -27.385 1.00 92.31 114 SER A CA 1
ATOM 915 C C . SER A 1 114 ? 8.499 -2.486 -27.656 1.00 92.31 114 SER A C 1
ATOM 917 O O . SER A 1 114 ? 9.101 -2.999 -28.596 1.00 92.31 114 SER A O 1
ATOM 919 N N . LYS A 1 115 ? 9.095 -1.638 -26.807 1.00 91.06 115 LYS A N 1
ATOM 920 C CA . LYS A 1 115 ? 10.507 -1.266 -26.915 1.00 91.06 115 LYS A CA 1
ATOM 921 C C . LYS A 1 115 ? 11.432 -2.467 -26.688 1.00 91.06 115 LYS A C 1
ATOM 923 O O . LYS A 1 115 ? 12.364 -2.659 -27.463 1.00 91.06 115 LYS A O 1
ATOM 928 N N . LEU A 1 116 ? 11.134 -3.299 -25.687 1.00 89.00 116 LEU A N 1
ATOM 929 C CA . LEU A 1 116 ? 11.914 -4.496 -25.366 1.00 89.00 116 LEU A CA 1
ATOM 930 C C . LEU A 1 116 ? 12.016 -5.465 -26.557 1.00 89.00 116 LEU A C 1
ATOM 932 O O . LEU A 1 116 ? 13.056 -6.088 -26.743 1.00 89.00 116 LEU A O 1
ATOM 936 N N . ALA A 1 117 ? 10.973 -5.559 -27.390 1.00 86.19 117 ALA A N 1
ATOM 937 C CA . ALA A 1 117 ? 10.976 -6.393 -28.596 1.00 86.19 117 ALA A CA 1
ATOM 938 C C . ALA A 1 117 ? 11.946 -5.903 -29.692 1.00 86.19 117 ALA A C 1
ATOM 940 O O . ALA A 1 117 ? 12.309 -6.671 -30.580 1.00 86.19 117 ALA A O 1
ATOM 941 N N . THR A 1 118 ? 12.357 -4.635 -29.636 1.00 90.44 118 THR A N 1
ATOM 942 C CA . THR A 1 118 ? 13.239 -3.984 -30.620 1.00 90.44 118 THR A CA 1
ATOM 943 C C . THR A 1 118 ? 14.612 -3.608 -30.057 1.00 90.44 118 THR A C 1
ATOM 945 O O . THR A 1 118 ? 15.427 -3.031 -30.776 1.00 90.44 118 THR A O 1
ATOM 948 N N . ASP A 1 119 ? 14.865 -3.891 -28.777 1.00 85.06 119 ASP A N 1
ATOM 949 C CA . ASP A 1 119 ? 16.061 -3.429 -28.076 1.00 85.06 119 ASP A CA 1
ATOM 950 C C . ASP A 1 119 ? 17.331 -4.181 -28.503 1.00 85.06 119 ASP A C 1
ATOM 952 O O . ASP A 1 119 ? 17.327 -5.369 -28.832 1.00 85.06 119 ASP A O 1
ATOM 956 N N . SER A 1 120 ? 18.458 -3.468 -28.445 1.00 83.25 120 SER A N 1
ATOM 957 C CA . SER A 1 120 ? 19.785 -4.050 -28.632 1.00 83.25 120 SER A CA 1
ATOM 958 C C . SER A 1 120 ? 20.173 -4.930 -27.436 1.00 83.25 120 SER A C 1
ATOM 960 O O . SER A 1 120 ? 19.739 -4.685 -26.311 1.00 83.25 120 SER A O 1
ATOM 962 N N . ALA A 1 121 ? 21.062 -5.911 -27.633 1.00 78.81 121 ALA A N 1
ATOM 963 C CA . ALA A 1 121 ? 21.507 -6.806 -26.556 1.00 78.81 121 ALA A CA 1
ATOM 964 C C . ALA A 1 121 ? 22.086 -6.071 -25.325 1.00 78.81 121 ALA A C 1
ATOM 966 O O . ALA A 1 121 ? 22.004 -6.592 -24.215 1.00 78.81 121 ALA A O 1
ATOM 967 N N . ALA A 1 122 ? 22.636 -4.863 -25.503 1.00 80.31 122 ALA A N 1
ATOM 968 C CA . ALA A 1 122 ? 23.163 -4.040 -24.414 1.00 80.31 122 ALA A CA 1
ATOM 969 C C . ALA A 1 122 ? 22.065 -3.343 -23.582 1.00 80.31 122 ALA A C 1
ATOM 971 O O . ALA A 1 122 ? 22.287 -3.041 -22.411 1.00 80.31 122 ALA A O 1
ATOM 972 N N . ASP A 1 123 ? 20.884 -3.109 -24.162 1.00 84.25 123 ASP A N 1
ATOM 973 C CA . ASP A 1 123 ? 19.778 -2.375 -23.533 1.00 84.25 123 ASP A CA 1
ATOM 974 C C . ASP A 1 123 ? 18.700 -3.300 -22.940 1.00 84.25 123 ASP A C 1
ATOM 976 O O . ASP A 1 123 ? 17.983 -2.905 -22.014 1.00 84.25 123 ASP A O 1
ATOM 980 N N . VAL A 1 124 ? 18.617 -4.547 -23.423 1.00 85.25 124 VAL A N 1
ATOM 981 C CA . VAL A 1 124 ? 17.605 -5.542 -23.021 1.00 85.25 124 VAL A CA 1
ATOM 982 C C . VAL A 1 124 ? 17.548 -5.738 -21.505 1.00 85.25 124 VAL A C 1
ATOM 984 O O . VAL A 1 124 ? 16.454 -5.775 -20.939 1.00 85.25 124 VAL A O 1
ATOM 987 N N . GLU A 1 125 ? 18.690 -5.833 -20.816 1.00 84.38 125 GLU A N 1
ATOM 988 C CA . GLU A 1 125 ? 18.715 -6.042 -19.360 1.00 84.38 125 GLU A CA 1
ATOM 989 C C . GLU A 1 125 ? 18.086 -4.856 -18.607 1.00 84.38 125 GLU A C 1
ATOM 991 O O . GLU A 1 125 ? 17.229 -5.038 -17.736 1.00 84.38 125 GLU A O 1
ATOM 996 N N . ALA A 1 126 ? 18.448 -3.628 -18.988 1.00 84.94 126 ALA A N 1
ATOM 997 C CA . ALA A 1 126 ? 17.943 -2.413 -18.358 1.00 84.94 126 ALA A CA 1
ATOM 998 C C . ALA A 1 126 ? 16.442 -2.210 -18.618 1.00 84.94 126 ALA A C 1
ATOM 1000 O O . ALA A 1 126 ? 15.691 -1.855 -17.700 1.00 84.94 126 ALA A O 1
ATOM 1001 N N . THR A 1 127 ? 15.982 -2.456 -19.847 1.00 86.75 127 THR A N 1
ATOM 1002 C CA . THR A 1 127 ? 14.559 -2.366 -20.201 1.00 86.75 127 THR A CA 1
ATOM 1003 C C . THR A 1 127 ? 13.744 -3.458 -19.509 1.00 86.75 127 THR A C 1
ATOM 1005 O O . THR A 1 127 ? 12.666 -3.166 -18.986 1.00 86.75 127 THR A O 1
ATOM 1008 N N . THR A 1 128 ? 14.276 -4.680 -19.404 1.00 83.50 128 THR A N 1
ATOM 1009 C CA . THR A 1 128 ? 13.631 -5.790 -18.683 1.00 83.50 128 THR A CA 1
ATOM 1010 C C . THR A 1 128 ? 13.441 -5.458 -17.205 1.00 83.50 128 THR A C 1
ATOM 1012 O O . THR A 1 128 ? 12.342 -5.625 -16.670 1.00 83.50 128 THR A O 1
ATOM 1015 N N . GLU A 1 129 ? 14.467 -4.927 -16.531 1.00 82.38 129 GLU A N 1
ATOM 1016 C CA . GLU A 1 129 ? 14.328 -4.543 -15.122 1.00 82.38 129 GLU A CA 1
ATOM 1017 C C . GLU A 1 129 ? 13.366 -3.360 -14.954 1.00 82.38 129 GLU A C 1
ATOM 1019 O O . GLU A 1 129 ? 12.550 -3.349 -14.027 1.00 82.38 129 GLU A O 1
ATOM 1024 N N . ARG A 1 130 ? 13.376 -2.385 -15.876 1.00 84.12 130 ARG A N 1
ATOM 1025 C CA . ARG A 1 130 ? 12.396 -1.287 -15.872 1.00 84.12 130 ARG A CA 1
ATOM 1026 C C . ARG A 1 130 ? 10.966 -1.816 -15.989 1.00 84.12 130 ARG A C 1
ATOM 1028 O O . ARG A 1 130 ? 10.106 -1.383 -15.216 1.00 84.12 130 ARG A O 1
ATOM 1035 N N . LEU A 1 131 ? 10.719 -2.740 -16.918 1.00 88.38 131 LEU A N 1
ATOM 1036 C CA . LEU A 1 131 ? 9.421 -3.387 -17.102 1.00 88.38 131 LEU A CA 1
ATOM 1037 C C . LEU A 1 131 ? 8.991 -4.108 -15.822 1.00 88.38 131 LEU A C 1
ATOM 1039 O O . LEU A 1 131 ? 7.883 -3.892 -15.329 1.00 88.38 131 LEU A O 1
ATOM 1043 N N . ARG A 1 132 ? 9.895 -4.899 -15.230 1.00 84.88 132 ARG A N 1
ATOM 1044 C CA . ARG A 1 132 ? 9.643 -5.636 -13.987 1.00 84.88 132 ARG A CA 1
ATOM 1045 C C . ARG A 1 132 ? 9.228 -4.706 -12.849 1.00 84.88 132 ARG A C 1
ATOM 1047 O O . ARG A 1 132 ? 8.210 -4.944 -12.201 1.00 84.88 132 ARG A O 1
ATOM 1054 N N . LEU A 1 133 ? 9.983 -3.631 -12.618 1.00 81.50 133 LEU A N 1
ATOM 1055 C CA . LEU A 1 133 ? 9.703 -2.670 -11.548 1.00 81.50 133 LEU A CA 1
ATOM 1056 C C . LEU A 1 133 ? 8.378 -1.931 -11.766 1.00 81.50 133 LEU A C 1
ATOM 1058 O O . LEU A 1 133 ? 7.621 -1.738 -10.813 1.00 81.50 133 LEU A O 1
ATOM 1062 N N . LYS A 1 134 ? 8.076 -1.539 -13.009 1.00 86.69 134 LYS A N 1
ATOM 1063 C CA . LYS A 1 134 ? 6.809 -0.879 -13.353 1.00 86.69 134 LYS A CA 1
ATOM 1064 C C . LYS A 1 134 ? 5.616 -1.813 -13.179 1.00 86.69 134 LYS A C 1
ATOM 1066 O O . LYS A 1 134 ? 4.616 -1.392 -12.605 1.00 86.69 134 LYS A O 1
ATOM 1071 N N . LYS A 1 135 ? 5.746 -3.083 -13.574 1.00 83.06 135 LYS A N 1
ATOM 1072 C CA . LYS A 1 135 ? 4.702 -4.096 -13.388 1.00 83.06 135 LYS A CA 1
ATOM 1073 C C . LYS A 1 135 ? 4.425 -4.336 -11.908 1.00 83.06 135 LYS A C 1
ATOM 1075 O O . LYS A 1 135 ? 3.279 -4.280 -11.487 1.00 83.06 135 LYS A O 1
ATOM 1080 N N . ILE A 1 136 ? 5.472 -4.493 -11.094 1.00 77.75 136 ILE A N 1
ATOM 1081 C CA . ILE A 1 136 ? 5.334 -4.620 -9.634 1.00 77.75 136 ILE A CA 1
ATOM 1082 C C . ILE A 1 136 ? 4.636 -3.389 -9.038 1.00 77.75 136 ILE A C 1
ATOM 1084 O O . ILE A 1 136 ? 3.753 -3.529 -8.194 1.00 77.75 136 ILE A O 1
ATOM 1088 N N . ALA A 1 137 ? 5.019 -2.179 -9.456 1.00 79.00 137 ALA A N 1
ATOM 1089 C CA . ALA A 1 137 ? 4.397 -0.950 -8.968 1.00 79.00 137 ALA A CA 1
ATOM 1090 C C . ALA A 1 137 ? 2.902 -0.884 -9.317 1.00 79.00 137 ALA A C 1
ATOM 1092 O O . ALA A 1 137 ? 2.094 -0.587 -8.436 1.00 79.00 137 ALA A O 1
ATOM 1093 N N . PHE A 1 138 ? 2.548 -1.213 -10.563 1.00 87.69 138 PHE A N 1
ATOM 1094 C CA . PHE A 1 138 ? 1.166 -1.265 -11.027 1.00 87.69 138 PHE A CA 1
ATOM 1095 C C . PHE A 1 138 ? 0.345 -2.293 -10.244 1.00 87.69 138 PHE A C 1
ATOM 1097 O O . PHE A 1 138 ? -0.660 -1.924 -9.645 1.00 87.69 138 PHE A O 1
ATOM 1104 N N . GLU A 1 139 ? 0.805 -3.543 -10.166 1.00 80.69 139 GLU A N 1
ATOM 1105 C CA . GLU A 1 139 ? 0.108 -4.625 -9.454 1.00 80.69 139 GLU A CA 1
ATOM 1106 C C . GLU A 1 139 ? -0.122 -4.286 -7.978 1.00 80.69 139 GLU A C 1
ATOM 1108 O O . GLU A 1 139 ? -1.194 -4.530 -7.423 1.00 80.69 139 GLU A O 1
ATOM 1113 N N . ASN A 1 140 ? 0.861 -3.653 -7.332 1.00 72.19 140 ASN A N 1
ATOM 1114 C CA . ASN A 1 140 ? 0.717 -3.208 -5.951 1.00 72.19 140 ASN A CA 1
ATOM 1115 C C . ASN A 1 140 ? -0.335 -2.104 -5.813 1.00 72.19 140 ASN A C 1
ATOM 1117 O O . ASN A 1 140 ? -1.126 -2.117 -4.869 1.00 72.19 140 ASN A O 1
ATOM 1121 N N . GLU A 1 141 ? -0.330 -1.106 -6.694 1.00 78.81 141 GLU A N 1
ATOM 1122 C CA . GLU A 1 141 ? -1.271 0.006 -6.590 1.00 78.81 141 GLU A CA 1
ATOM 1123 C C . GLU A 1 141 ? -2.694 -0.421 -6.956 1.00 78.81 141 GLU A C 1
ATOM 1125 O O . GLU A 1 141 ? -3.622 -0.173 -6.182 1.00 78.81 141 GLU A O 1
ATOM 1130 N N . TYR A 1 142 ? -2.838 -1.138 -8.070 1.00 85.69 142 TYR A N 1
ATOM 1131 C CA . TYR A 1 142 ? -4.095 -1.709 -8.529 1.00 85.69 142 TYR A CA 1
ATOM 1132 C C . TYR A 1 142 ? -4.664 -2.688 -7.502 1.00 85.69 142 TYR A C 1
ATOM 1134 O O . TYR A 1 142 ? -5.804 -2.530 -7.069 1.00 85.69 142 TYR A O 1
ATOM 1142 N N . GLY A 1 143 ? -3.855 -3.635 -7.019 1.00 78.38 143 GLY A N 1
ATOM 1143 C CA . GLY A 1 143 ? -4.274 -4.622 -6.028 1.00 78.38 143 GLY A CA 1
ATOM 1144 C C . GLY A 1 143 ? -4.731 -3.994 -4.710 1.00 78.38 143 GLY A C 1
ATOM 1145 O O . GLY A 1 143 ? -5.729 -4.426 -4.135 1.00 78.38 143 GLY A O 1
ATOM 1146 N N . ASN A 1 144 ? -4.060 -2.938 -4.239 1.00 76.00 144 ASN A N 1
ATOM 1147 C CA . ASN A 1 144 ? -4.491 -2.217 -3.037 1.00 76.00 144 ASN A CA 1
ATOM 1148 C C . ASN A 1 144 ? -5.819 -1.484 -3.247 1.00 76.00 144 ASN A C 1
ATOM 1150 O O . ASN A 1 144 ? -6.680 -1.518 -2.370 1.00 76.00 144 ASN A O 1
ATOM 1154 N N . THR A 1 145 ? -6.008 -0.836 -4.398 1.00 85.38 145 THR A N 1
ATOM 1155 C CA . THR A 1 145 ? -7.281 -0.180 -4.714 1.00 85.38 145 THR A CA 1
ATOM 1156 C C . THR A 1 145 ? -8.404 -1.202 -4.874 1.00 85.38 145 THR A C 1
ATOM 1158 O O . THR A 1 145 ? -9.470 -1.008 -4.294 1.00 85.38 145 THR A O 1
ATOM 1161 N N . LEU A 1 146 ? -8.155 -2.321 -5.557 1.00 85.25 146 LEU A N 1
ATOM 1162 C CA . LEU A 1 146 ? -9.123 -3.399 -5.746 1.00 85.25 146 LEU A CA 1
ATOM 1163 C C . LEU A 1 146 ? -9.556 -4.025 -4.416 1.00 85.25 146 LEU A C 1
ATOM 1165 O O . LEU A 1 146 ? -10.742 -4.250 -4.214 1.00 85.25 146 LEU A O 1
ATOM 1169 N N . ARG A 1 147 ? -8.631 -4.256 -3.478 1.00 80.00 147 ARG A N 1
ATOM 1170 C CA . ARG A 1 147 ? -8.971 -4.782 -2.141 1.00 80.00 147 ARG A CA 1
ATOM 1171 C C . ARG A 1 147 ? -9.916 -3.870 -1.362 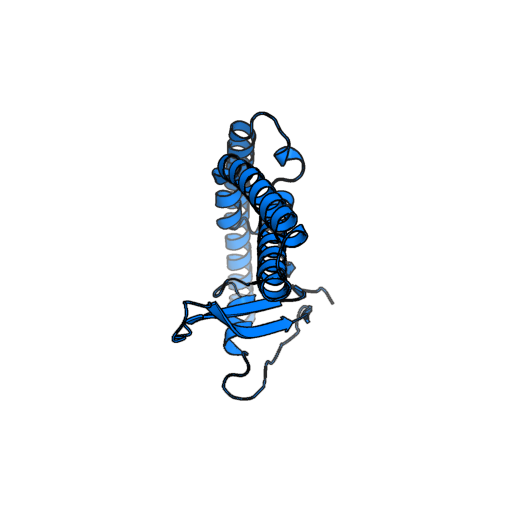1.00 80.00 147 ARG A C 1
ATOM 1173 O O . ARG A 1 147 ? -10.716 -4.363 -0.581 1.00 80.00 147 ARG A O 1
ATOM 1180 N N . LEU A 1 148 ? -9.807 -2.557 -1.553 1.00 84.25 148 LEU A N 1
ATOM 1181 C CA . LEU A 1 148 ? -10.599 -1.573 -0.812 1.00 84.25 148 LEU A CA 1
ATOM 1182 C C . LEU A 1 148 ? -11.932 -1.248 -1.492 1.00 84.25 148 LEU A C 1
ATOM 1184 O O . LEU A 1 148 ? -12.929 -1.005 -0.818 1.00 84.25 148 LEU A O 1
ATOM 1188 N N . VAL A 1 149 ? -11.944 -1.198 -2.822 1.00 89.81 149 VAL A N 1
ATOM 1189 C CA . VAL A 1 149 ? -13.095 -0.748 -3.621 1.00 89.81 149 VAL A CA 1
ATOM 1190 C C . VAL A 1 149 ? -13.898 -1.931 -4.172 1.00 89.81 149 VAL A C 1
ATOM 1192 O O . VAL A 1 149 ? -15.102 -1.812 -4.400 1.00 89.81 149 VAL A O 1
ATOM 1195 N N . GLY A 1 150 ? -13.258 -3.085 -4.358 1.00 89.12 150 GLY A N 1
ATOM 1196 C CA . GLY A 1 150 ? -13.850 -4.267 -4.974 1.00 89.12 150 GLY A CA 1
ATOM 1197 C C . GLY A 1 150 ? -14.242 -4.028 -6.432 1.00 89.12 150 GLY A C 1
ATOM 1198 O O . GLY A 1 150 ? -13.661 -3.195 -7.129 1.00 89.12 150 GLY A O 1
ATOM 1199 N N . GLY A 1 151 ? -15.277 -4.740 -6.887 1.00 90.88 151 GLY A N 1
ATOM 1200 C CA . GLY A 1 151 ? -15.800 -4.631 -8.255 1.00 90.88 151 GLY A CA 1
ATOM 1201 C C . GLY A 1 151 ? -16.384 -3.259 -8.616 1.00 90.88 151 GLY A C 1
ATOM 1202 O O . GLY A 1 151 ? -16.565 -2.970 -9.795 1.00 90.88 151 GLY A O 1
ATOM 1203 N N . LEU A 1 152 ? -16.613 -2.375 -7.635 1.00 94.38 152 LEU A N 1
ATOM 1204 C CA . LEU A 1 152 ? -17.100 -1.007 -7.874 1.00 94.38 152 LEU A CA 1
ATOM 1205 C C . LEU A 1 152 ? -16.106 -0.141 -8.658 1.00 94.38 152 LEU A C 1
ATOM 1207 O O . LEU A 1 152 ? -16.466 0.929 -9.139 1.00 94.38 152 LEU A O 1
ATOM 1211 N N . ILE A 1 153 ? -14.867 -0.607 -8.802 1.00 92.69 153 ILE A N 1
ATOM 1212 C CA . ILE A 1 153 ? -13.840 0.016 -9.634 1.00 92.69 153 ILE A CA 1
ATOM 1213 C C . ILE A 1 153 ? -14.237 0.102 -11.121 1.00 92.69 153 ILE A C 1
ATOM 1215 O O . ILE A 1 153 ? -13.697 0.934 -11.841 1.00 92.69 153 ILE A O 1
ATOM 1219 N N . LEU A 1 154 ? -15.185 -0.734 -11.566 1.00 93.19 154 LEU A N 1
ATOM 1220 C CA . LEU A 1 154 ? -15.699 -0.779 -12.941 1.00 93.19 154 LEU A CA 1
ATOM 1221 C C . LEU A 1 154 ? -16.977 0.048 -13.143 1.00 93.19 154 LEU A C 1
ATOM 1223 O O . LEU A 1 154 ? -17.568 0.007 -14.214 1.00 93.19 154 LEU A O 1
ATOM 1227 N N . HIS A 1 155 ? -17.446 0.757 -12.117 1.00 96.31 155 HIS A N 1
ATOM 1228 C CA . HIS A 1 155 ? -18.655 1.567 -12.217 1.00 96.31 155 HIS A CA 1
ATOM 1229 C C . HIS A 1 155 ? -18.411 2.821 -13.072 1.00 96.31 155 HIS A C 1
ATOM 1231 O O . HIS A 1 155 ? -17.411 3.512 -12.874 1.00 96.31 155 HIS A O 1
ATOM 1237 N N . ASP A 1 156 ? -19.364 3.167 -13.941 1.00 94.81 156 ASP A N 1
ATOM 1238 C CA . ASP A 1 156 ? -19.233 4.282 -14.896 1.00 94.81 156 ASP A CA 1
ATOM 1239 C C . ASP A 1 156 ? -19.015 5.641 -14.211 1.00 94.81 156 ASP A C 1
ATOM 1241 O O . ASP A 1 156 ? -18.237 6.480 -14.662 1.00 94.81 156 ASP A O 1
ATOM 1245 N N . ASP A 1 157 ? -19.683 5.855 -13.076 1.00 96.75 157 ASP A N 1
ATOM 1246 C CA . ASP A 1 157 ? -19.529 7.057 -12.254 1.00 96.75 157 ASP A CA 1
ATOM 1247 C C . ASP A 1 157 ? -18.684 6.782 -11.002 1.00 96.75 157 ASP A C 1
ATOM 1249 O O . ASP A 1 157 ? -19.188 6.439 -9.926 1.00 96.75 157 ASP A O 1
ATOM 1253 N N . LEU A 1 158 ? -17.372 6.959 -11.140 1.00 96.62 158 LEU A N 1
ATOM 1254 C CA . LEU A 1 158 ? -16.422 6.798 -10.039 1.00 96.62 158 LEU A CA 1
ATOM 1255 C C . LEU A 1 158 ? -16.495 7.927 -9.001 1.00 96.62 158 LEU A C 1
ATOM 1257 O O . LEU A 1 158 ? -16.047 7.737 -7.868 1.00 96.62 158 LEU A O 1
ATOM 1261 N N . GLN A 1 159 ? -17.056 9.093 -9.344 1.00 97.06 159 GLN A N 1
ATOM 1262 C CA . GLN A 1 159 ? -17.260 10.186 -8.384 1.00 97.06 159 GLN A CA 1
ATOM 1263 C C . GLN A 1 159 ? -18.348 9.806 -7.381 1.00 97.06 159 GLN A C 1
ATOM 1265 O O . GLN A 1 159 ? -18.177 9.967 -6.169 1.00 97.06 159 GLN A O 1
ATOM 1270 N N . LYS A 1 160 ? -19.438 9.211 -7.872 1.00 97.06 160 LYS A N 1
ATOM 1271 C CA . LYS A 1 160 ? -20.495 8.652 -7.029 1.00 97.06 160 LYS A CA 1
ATOM 1272 C C . LYS A 1 160 ? -19.974 7.532 -6.132 1.00 97.06 160 LYS A C 1
ATOM 1274 O O . LYS A 1 160 ? -20.269 7.544 -4.935 1.00 97.06 160 LYS A O 1
ATOM 1279 N N . VAL A 1 161 ? -19.164 6.611 -6.665 1.00 97.25 161 VAL A N 1
ATOM 1280 C CA . VAL A 1 161 ? -18.535 5.540 -5.865 1.00 97.25 161 VAL A CA 1
ATOM 1281 C C . VAL A 1 161 ? -17.619 6.120 -4.787 1.00 97.25 161 VAL A C 1
ATOM 1283 O O . VAL A 1 161 ? -17.738 5.751 -3.619 1.00 97.25 161 VAL A O 1
ATOM 1286 N N . SER A 1 162 ? -16.753 7.070 -5.150 1.00 97.44 162 SER A N 1
ATOM 1287 C CA . SER A 1 162 ? -15.871 7.780 -4.214 1.00 97.44 162 SER A CA 1
ATOM 1288 C C . SER A 1 162 ? -16.654 8.414 -3.062 1.00 97.44 162 SER A C 1
ATOM 1290 O O . SER A 1 162 ? -16.322 8.200 -1.889 1.00 97.44 162 SER A O 1
ATOM 1292 N N . LYS A 1 163 ? -17.742 9.132 -3.377 1.00 97.69 163 LYS A N 1
ATOM 1293 C CA . LYS A 1 163 ? -18.621 9.760 -2.383 1.00 97.69 163 LYS A CA 1
ATOM 1294 C C . LYS A 1 163 ? -19.265 8.719 -1.464 1.00 97.69 163 LYS A C 1
ATOM 1296 O O . LYS A 1 163 ? -19.178 8.861 -0.247 1.00 97.69 163 LYS A O 1
ATOM 1301 N N . LEU A 1 164 ? -19.848 7.658 -2.027 1.00 97.06 164 LEU A N 1
ATOM 1302 C CA . LEU A 1 164 ? -20.499 6.582 -1.273 1.00 97.06 164 LEU A CA 1
ATOM 1303 C C . LEU A 1 164 ? -19.532 5.897 -0.297 1.00 97.06 164 LEU A C 1
ATOM 1305 O O . LEU A 1 164 ? -19.824 5.783 0.895 1.00 97.06 164 LEU A O 1
ATOM 1309 N N . LEU A 1 165 ? -18.370 5.461 -0.789 1.00 95.44 165 LEU A N 1
ATOM 1310 C CA . LEU A 1 165 ? -17.371 4.768 0.026 1.00 95.44 165 LEU A CA 1
ATOM 1311 C C . LEU A 1 165 ? -16.778 5.687 1.098 1.00 95.44 165 LEU A C 1
ATOM 1313 O O . LEU A 1 165 ? -16.548 5.243 2.224 1.00 95.44 165 LEU A O 1
ATOM 1317 N N . SER A 1 166 ? -16.593 6.973 0.788 1.00 95.62 166 SER A N 1
ATOM 1318 C CA . SER A 1 166 ? -16.149 7.975 1.762 1.00 95.62 166 SER A CA 1
ATOM 1319 C C . SER A 1 166 ? -17.180 8.192 2.872 1.00 95.62 166 SER A C 1
ATOM 1321 O O . SER A 1 166 ? -16.807 8.214 4.043 1.00 95.62 166 SER A O 1
ATOM 1323 N N . SER A 1 167 ? -18.471 8.284 2.545 1.00 95.00 167 SER A N 1
ATOM 1324 C CA . SER A 1 167 ? -19.534 8.391 3.553 1.00 95.00 167 SER A CA 1
ATOM 1325 C C . SER A 1 167 ? -19.630 7.133 4.421 1.00 95.00 167 SER A C 1
ATOM 1327 O O . SER A 1 167 ? -19.728 7.238 5.645 1.00 95.00 167 SER A O 1
ATOM 1329 N N . ARG A 1 168 ? -19.522 5.939 3.819 1.00 94.25 168 ARG A N 1
ATOM 1330 C CA . ARG A 1 168 ? -19.458 4.668 4.563 1.00 94.25 168 ARG A CA 1
ATOM 1331 C C . ARG A 1 168 ? -18.268 4.644 5.523 1.00 94.25 168 ARG A C 1
ATOM 1333 O O . ARG A 1 168 ? -18.433 4.285 6.686 1.00 94.25 168 ARG A O 1
ATOM 1340 N N . TYR A 1 169 ? -17.092 5.056 5.047 1.00 93.12 169 TYR A N 1
ATOM 1341 C CA . TYR A 1 169 ? -15.886 5.171 5.864 1.00 93.12 169 TYR A CA 1
ATOM 1342 C C . TYR A 1 169 ? -16.108 6.094 7.064 1.00 93.12 169 TYR A C 1
ATOM 1344 O O . TYR A 1 169 ? -15.737 5.744 8.175 1.00 93.12 169 TYR A O 1
ATOM 1352 N N . GLU A 1 170 ? -16.722 7.262 6.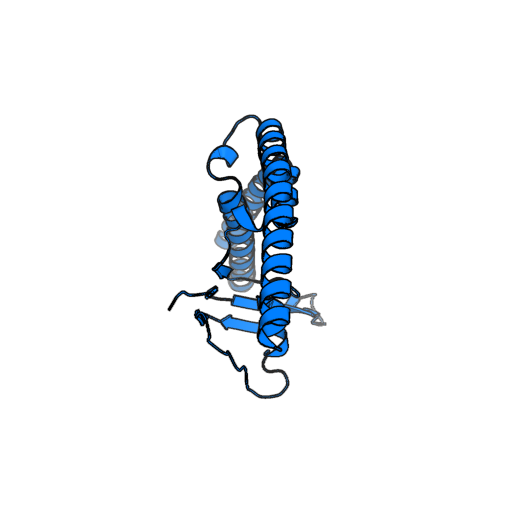871 1.00 94.06 170 GLU A N 1
ATOM 1353 C CA . GLU A 1 170 ? -16.949 8.214 7.963 1.00 94.06 170 GLU A CA 1
ATOM 1354 C C . GLU A 1 170 ? -17.884 7.662 9.040 1.00 94.06 170 GLU A C 1
ATOM 1356 O O . GLU A 1 170 ? -17.629 7.861 10.229 1.00 94.06 170 GLU A O 1
ATOM 1361 N N . ALA A 1 171 ? -18.932 6.938 8.644 1.00 92.25 171 ALA A N 1
ATOM 1362 C CA . ALA A 1 171 ? -19.822 6.265 9.584 1.00 92.25 171 ALA A CA 1
ATOM 1363 C C . ALA A 1 171 ? -19.084 5.168 10.370 1.00 92.25 171 ALA A C 1
ATOM 1365 O O . ALA A 1 171 ? -19.104 5.166 11.602 1.00 92.25 171 ALA A O 1
ATOM 1366 N N . ALA A 1 172 ? -18.369 4.284 9.671 1.00 87.62 172 ALA A N 1
ATOM 1367 C CA . ALA A 1 172 ? -17.618 3.198 10.293 1.00 87.62 172 ALA A CA 1
ATOM 1368 C C . ALA A 1 172 ? -16.481 3.715 11.192 1.00 87.62 172 ALA A C 1
ATOM 1370 O O . ALA A 1 172 ? -16.273 3.196 12.285 1.00 87.62 172 ALA A O 1
ATOM 1371 N N . ALA A 1 173 ? -15.792 4.789 10.797 1.00 89.19 173 ALA A N 1
ATOM 1372 C CA . ALA A 1 173 ? -14.708 5.383 11.575 1.00 89.19 173 ALA A CA 1
ATOM 1373 C C . ALA A 1 173 ? -15.183 5.928 12.931 1.00 89.19 173 ALA A C 1
ATOM 1375 O O . ALA A 1 173 ? -14.447 5.839 13.916 1.00 89.19 173 ALA A O 1
ATOM 1376 N N . LYS A 1 174 ? -16.413 6.460 13.005 1.00 92.19 174 LYS A N 1
ATOM 1377 C CA . LYS A 1 174 ? -17.029 6.875 14.276 1.00 92.19 174 LYS A CA 1
ATOM 1378 C C . LYS A 1 174 ? -17.257 5.672 15.189 1.00 92.19 174 LYS A C 1
ATOM 1380 O O . LYS A 1 174 ? -16.838 5.705 16.341 1.00 92.19 174 LYS A O 1
ATOM 1385 N N . VAL A 1 175 ? -17.837 4.595 14.656 1.00 88.31 175 VAL A N 1
ATOM 1386 C CA . VAL A 1 175 ? -18.072 3.347 15.405 1.00 88.31 175 VAL A CA 1
ATOM 1387 C C . VAL A 1 175 ? -16.753 2.750 15.905 1.00 88.31 175 VAL A C 1
ATOM 1389 O O . VAL A 1 175 ? -16.632 2.417 17.082 1.00 88.31 175 VAL A O 1
ATOM 1392 N N . ALA A 1 176 ? -15.740 2.684 15.042 1.00 83.25 176 ALA A N 1
ATOM 1393 C CA . ALA A 1 176 ? -14.397 2.220 15.373 1.00 83.25 176 ALA A CA 1
ATOM 1394 C C . ALA A 1 176 ? -13.738 3.041 16.492 1.00 83.25 176 ALA A C 1
ATOM 1396 O O . ALA A 1 176 ? -13.056 2.504 17.364 1.00 83.25 176 ALA A O 1
ATOM 1397 N N . ALA A 1 177 ? -13.904 4.368 16.475 1.00 85.31 177 ALA A N 1
ATOM 1398 C CA . ALA A 1 177 ? -13.400 5.236 17.537 1.00 85.31 177 ALA A CA 1
ATOM 1399 C C . ALA A 1 177 ? -14.109 4.964 18.874 1.00 85.31 177 ALA A C 1
ATOM 1401 O O . ALA A 1 177 ? -13.440 4.834 19.899 1.00 85.31 177 ALA A O 1
ATOM 1402 N N . SER A 1 178 ? -15.436 4.809 18.858 1.00 87.44 178 SER A N 1
ATOM 1403 C CA . SER A 1 178 ? -16.220 4.479 20.052 1.00 87.44 178 SER A CA 1
ATOM 1404 C C . SER A 1 178 ? -15.858 3.111 20.637 1.00 87.44 178 SER A C 1
ATOM 1406 O O . SER A 1 178 ? -15.663 3.016 21.846 1.00 87.44 178 SER A O 1
ATOM 1408 N N . LYS A 1 179 ? -15.705 2.072 19.801 1.00 81.62 179 LYS A N 1
ATOM 1409 C CA . LYS A 1 179 ? -15.271 0.734 20.246 1.00 81.62 179 LYS A CA 1
ATOM 1410 C C . LYS A 1 179 ? -13.908 0.787 20.934 1.00 81.62 179 LYS A C 1
ATOM 1412 O O . LYS A 1 179 ? -13.783 0.320 22.059 1.00 81.62 179 LYS A O 1
ATOM 1417 N N . ARG A 1 180 ? -12.916 1.437 20.313 1.00 79.25 180 ARG A N 1
ATOM 1418 C CA . ARG A 1 180 ? -11.572 1.585 20.897 1.00 79.25 180 ARG A CA 1
ATOM 1419 C C . ARG A 1 180 ? -11.592 2.311 22.240 1.00 79.25 180 ARG A C 1
ATOM 1421 O O . ARG A 1 180 ? -10.906 1.889 23.165 1.00 79.25 180 ARG A O 1
ATOM 1428 N N . ALA A 1 181 ? -12.389 3.374 22.362 1.00 82.25 181 ALA A N 1
ATOM 1429 C CA . ALA A 1 181 ? -12.550 4.085 23.629 1.00 82.25 181 ALA A CA 1
ATOM 1430 C C . ALA A 1 181 ? -13.174 3.190 24.716 1.00 82.25 181 ALA A C 1
ATOM 1432 O O . ALA A 1 181 ? -12.720 3.208 25.859 1.00 82.25 181 ALA A O 1
ATOM 1433 N N . LEU A 1 182 ? -14.176 2.377 24.361 1.00 82.69 182 LEU A N 1
ATOM 1434 C CA . LEU A 1 182 ? -14.810 1.424 25.275 1.00 82.69 182 LEU A CA 1
ATOM 1435 C C . LEU A 1 182 ? -13.819 0.351 25.752 1.00 82.69 182 LEU A C 1
ATOM 1437 O O . LEU A 1 182 ? -13.669 0.164 26.957 1.00 82.69 182 LEU A O 1
ATOM 1441 N N . THR A 1 183 ? -13.112 -0.306 24.828 1.00 76.94 183 THR A N 1
ATOM 1442 C CA . THR A 1 183 ? -12.122 -1.348 25.141 1.00 76.94 183 THR A CA 1
ATOM 1443 C C . THR A 1 183 ? -11.001 -0.804 26.022 1.00 76.94 183 THR A C 1
ATOM 1445 O O . THR A 1 183 ? -10.640 -1.432 27.015 1.00 76.94 183 THR A O 1
ATOM 1448 N N . PHE A 1 184 ? -10.495 0.397 25.721 1.00 75.31 184 PHE A N 1
ATOM 1449 C CA . PHE A 1 184 ? -9.489 1.062 26.549 1.00 75.31 184 PHE A CA 1
ATOM 1450 C C . PHE A 1 184 ? -9.994 1.317 27.978 1.00 75.31 184 PHE A C 1
ATOM 1452 O O . PHE A 1 184 ? -9.288 1.042 28.947 1.00 75.31 184 PHE A O 1
ATOM 1459 N N . ASN A 1 185 ? -11.233 1.799 28.126 1.00 79.50 185 ASN A N 1
ATOM 1460 C CA . ASN A 1 185 ? -11.831 2.036 29.440 1.00 79.50 185 ASN A CA 1
ATOM 1461 C C . ASN A 1 185 ? -12.027 0.733 30.232 1.00 79.50 185 ASN A C 1
ATOM 1463 O O . ASN A 1 185 ? -11.747 0.710 31.428 1.00 79.50 185 ASN A O 1
ATOM 1467 N N . GLN A 1 186 ? -12.455 -0.348 29.575 1.00 78.69 186 GLN A N 1
ATOM 1468 C CA . GLN A 1 186 ? -12.617 -1.668 30.196 1.00 78.69 186 GLN A CA 1
ATOM 1469 C C . GLN A 1 186 ? -11.277 -2.249 30.664 1.00 78.69 186 GLN A C 1
ATOM 1471 O O . GLN A 1 186 ? -11.173 -2.717 31.794 1.00 78.69 186 GLN A O 1
ATOM 1476 N N . GLN A 1 187 ? -10.231 -2.161 29.836 1.00 73.62 187 GLN A N 1
ATOM 1477 C CA . GLN A 1 187 ? -8.882 -2.595 30.211 1.00 73.62 187 GLN A CA 1
ATOM 1478 C C . GLN A 1 187 ? -8.335 -1.788 31.392 1.00 73.62 187 GLN A C 1
ATOM 1480 O O . GLN A 1 187 ? -7.793 -2.364 32.332 1.00 73.62 187 GLN A O 1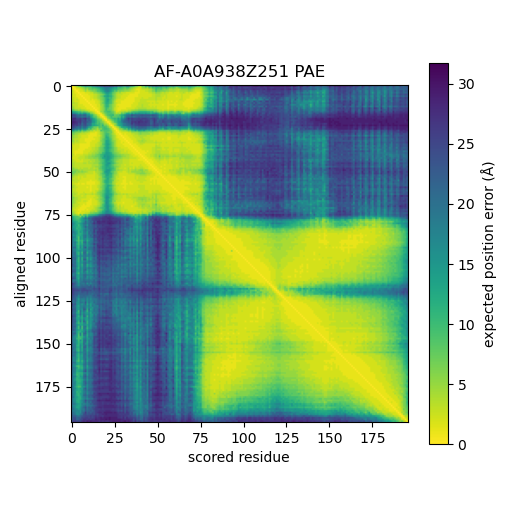
ATOM 1485 N N . LYS A 1 188 ? -8.536 -0.464 31.394 1.00 74.94 188 LYS A N 1
ATOM 1486 C CA . LYS A 1 188 ? -8.143 0.403 32.512 1.00 74.94 188 LYS A CA 1
ATOM 1487 C C . LYS A 1 188 ? -8.847 0.015 33.818 1.00 74.94 188 LYS A C 1
ATOM 1489 O O . LYS A 1 188 ? -8.214 0.001 34.867 1.00 74.94 188 LYS A O 1
ATOM 1494 N N . GLN A 1 189 ? -10.140 -0.305 33.761 1.00 79.56 189 GLN A N 1
ATOM 1495 C CA . GLN A 1 189 ? -10.899 -0.769 34.928 1.00 79.56 189 GLN A CA 1
ATOM 1496 C C . GLN A 1 189 ? -10.404 -2.130 35.432 1.00 79.56 189 GLN A C 1
ATOM 1498 O O . GLN A 1 189 ? -10.209 -2.287 36.633 1.00 79.56 189 GLN A O 1
ATOM 1503 N N . ALA A 1 190 ? -10.139 -3.080 34.531 1.00 76.38 190 ALA A N 1
ATOM 1504 C CA . ALA A 1 190 ? -9.611 -4.397 34.886 1.00 76.38 190 ALA A CA 1
ATOM 1505 C C . ALA A 1 190 ? -8.211 -4.323 35.521 1.00 76.38 190 ALA A C 1
ATOM 1507 O O . ALA A 1 190 ? -7.941 -5.031 36.484 1.00 76.38 190 ALA A O 1
ATOM 1508 N N . MET A 1 191 ? -7.337 -3.438 35.030 1.00 69.94 191 MET A N 1
ATOM 1509 C CA . MET A 1 191 ? -6.018 -3.209 35.630 1.00 69.94 191 MET A CA 1
ATOM 1510 C C . MET A 1 191 ? -6.111 -2.593 37.025 1.00 69.94 191 MET A C 1
ATOM 1512 O O . MET A 1 191 ? -5.352 -2.976 37.906 1.00 69.94 191 MET A O 1
ATOM 1516 N N . ASN A 1 192 ? -7.038 -1.658 37.237 1.00 72.31 192 ASN A N 1
ATOM 1517 C CA . ASN A 1 192 ? -7.221 -1.039 38.547 1.00 72.31 192 ASN A CA 1
ATOM 1518 C C . ASN A 1 192 ? -7.836 -2.005 39.572 1.00 72.31 192 ASN A C 1
ATOM 1520 O O . ASN A 1 192 ? -7.530 -1.884 40.748 1.00 72.31 192 ASN A O 1
ATOM 1524 N N . GLY A 1 193 ? -8.672 -2.955 39.141 1.00 65.06 193 GLY A N 1
ATOM 1525 C CA . GLY A 1 193 ? -9.279 -3.964 40.019 1.00 65.06 193 GLY A CA 1
ATOM 1526 C C . GLY A 1 193 ? -8.413 -5.199 40.299 1.00 65.06 193 GLY A C 1
ATOM 1527 O O . GLY A 1 193 ? -8.840 -6.056 41.058 1.00 65.06 193 GLY A O 1
ATOM 1528 N N . ALA A 1 194 ? -7.235 -5.320 39.678 1.00 56.62 194 ALA A N 1
ATOM 1529 C CA . ALA A 1 194 ? -6.291 -6.425 39.895 1.00 56.62 194 ALA A CA 1
ATOM 1530 C C . ALA A 1 194 ? -5.129 -6.059 40.844 1.00 56.62 194 ALA A C 1
ATOM 1532 O O . ALA A 1 194 ? -4.212 -6.858 41.026 1.00 56.62 194 ALA A O 1
ATOM 1533 N N . VAL A 1 195 ? -5.131 -4.834 41.382 1.00 53.56 195 VAL A N 1
ATOM 1534 C CA . VAL A 1 195 ? -4.105 -4.297 42.298 1.00 53.56 195 VAL A CA 1
ATOM 1535 C C . VAL A 1 195 ? -4.590 -4.289 43.761 1.00 53.56 195 VAL A C 1
ATOM 1537 O O . VAL A 1 195 ? -3.791 -4.017 44.655 1.00 53.56 195 VAL A O 1
ATOM 1540 N N . ASP A 1 196 ? -5.852 -4.658 43.998 1.00 43.47 196 ASP A N 1
ATOM 1541 C CA . ASP A 1 196 ? -6.451 -4.904 45.320 1.00 43.47 196 ASP A CA 1
ATOM 1542 C C . ASP A 1 196 ? -6.568 -6.416 45.588 1.00 43.47 196 ASP A C 1
ATOM 1544 O O . ASP A 1 196 ? -6.371 -6.829 46.755 1.00 43.47 196 ASP A O 1
#

Sequence (196 aa):
MDTIMRVKNLQKYFPVKKKNFFGVGKDYVKANKDLTIDIYEGETLGIVGESGCGKSTFGRTIIQLQRQTGGSTLYYGETIEDFMPRYVKKVYQQLPQKMKQFTDSVNELQSIESKLATDSAADVEATTERLRLKKIAFENEYGNTLRLVGGLILHDDLQKVSKLLSSRYEAAAKVAASKRALTFNQQKQAMNGAVD

pLDDT: mean 83.93, std 11.8, range [43.47, 97.69]

Radius of gyration: 21.83 Å; Cα contacts (8 Å, |Δi|>4): 198; chains: 1; bounding box: 52×30×76 Å

Solvent-accessible surface area (backbone atoms only — not comparable to full-atom values): 11262 Å² total; per-residue (Å²): 128,57,61,34,32,40,35,42,44,30,21,36,62,44,84,41,88,50,89,51,101,88,52,85,54,83,45,68,48,72,43,36,72,63,43,64,52,75,41,40,64,95,60,83,89,83,87,85,80,64,91,86,69,22,64,71,56,47,57,34,33,72,76,60,77,35,80,63,71,39,60,48,77,47,68,41,92,59,52,72,76,49,65,46,52,73,65,57,49,50,51,28,68,40,37,55,61,50,55,52,52,49,53,54,49,52,54,51,50,54,54,48,55,58,47,54,78,71,49,52,88,86,46,39,63,61,48,50,52,51,48,52,53,52,50,53,51,49,53,52,54,51,50,54,50,40,75,75,54,43,81,60,76,74,44,93,57,35,65,59,49,18,53,52,51,37,54,52,46,55,56,40,35,53,54,33,51,53,51,52,53,50,53,53,52,52,52,53,51,53,58,64,67,70,76,117

Foldseek 3Di:
DAFFKWWFQFWDKDWDWDDDPPDTDIDIDTLDGGDTDTADPPDDDDDDDDPSNNPVVVVCPQVPVDPTLATDMDGPDADCLLQLDPVLLVLLLCLVVVLVVLVVLVVVLVVLVVQLVVDDPVCNVVSVVVSVSSVRVSCVSVVVSCVSQPPCSPPPDSVVSSVVSNVSSVVSNVVSVVVVVVVVVVVVVVVVVVVD

Nearest PDB structures (foldseek):
  8j5t-assembly1_D  TM=3.937E-01  e=2.310E-03  Mycobacterium tuberculosis H37Rv
  8j5r-assembly1_D  TM=3.821E-01  e=2.938E-03  Mycobacterium tuberculosis H37Rv
  1lvf-assembly2_B  TM=5.213E-01  e=2.622E+00  Rattus norvegicus
  4tx5-assembly1_A  TM=4.387E-01  e=1.941E+00  Homo sapiens
  1lvf-assembly1_A  TM=3.522E-01  e=1.526E+00  Rattus norvegicus

Secondary structure (DSSP, 8-state):
--EEEEEEEEEEEEEEE--BTTB--EEEEEEEEEEEEEEETT--------TTSSHHHHHHHHTTSS--SEEEEEE-SS-HHHH--HHHHHHHHTHHHHHHHHHHHHHHHHHHHHHHTT--TTTHHHHHHHHHHHHHHHHHHHHHHHHHHGGGGG-S-HHHHHHHHHHHHHHHHHHHHHHHHHHHHHHHHHHHTT--